Protein AF-A0A937NIY7-F1 (afdb_monomer_lite)

Sequence (208 aa):
MAASSAFPPFLSPVTIECNPDDWERTKGAFLYDYEEFRRKVVLTDGGVYDNMGLEAVWNDGFKNVFVCNAGAPFGVRDNPRGNWLKQSVRVTSIITEQTRALRKRTLIDNYKKIDKDGNHLEYGGAYWGIRCEIDSYGLEDSMVQDNKTTMSLKNIRTRLNAFSNEEQGHLINWGYALADTALRRWYYLSKQEVWDWPIPEYALNKNR

Foldseek 3Di:
DLLQQQAPDPSFFDKDAADLVVDDDDPPPPVNVVSVCRGMDTGHHPLLPPVFCVVVVQVPQDQEDETEAADAQDDDDPDDDPDPRSVVVNVSSVVSVVVVVVSVVVVVVQLPCADPVGGRPRHFYFYFYLQDQLCVLVDPPQQAHDDPLSNVSSVDDPDPDDDDPLNVLSNQQSSVSRRVSRCVSTPDPDDDDDDDRPRNVNRPRDDD

Secondary structure (DSSP, 8-state):
-GGGG--TTTS--EEEE--GGG----TT-TT-S-HHHHHEEEE--HHHHHTT-HHHHHHTT-SEEEEEE---PPPPPSS----HHHHHHHHHHHHHHHHHHHHHHHHHHHHH-B-TTS-BSS-EEEEEETT--SGGG--TT-S----HHHHHHTT----SSPPPHHHHHHHHHHHHHHHHHHHHHHT--SPPPPPPPSSGGG-TT---

pLDDT: mean 76.38, std 14.63, range [38.66, 94.0]

Radius of gyration: 21.05 Å; chains: 1; bounding box: 54×44×58 Å

Structure (mmCIF, N/CA/C/O backbone):
data_AF-A0A937NIY7-F1
#
_entry.id   AF-A0A937NIY7-F1
#
loop_
_atom_site.group_PDB
_atom_site.id
_atom_site.type_symbol
_atom_site.label_atom_id
_atom_site.label_alt_id
_atom_site.label_comp_id
_atom_site.label_asym_id
_atom_site.label_entity_id
_atom_site.l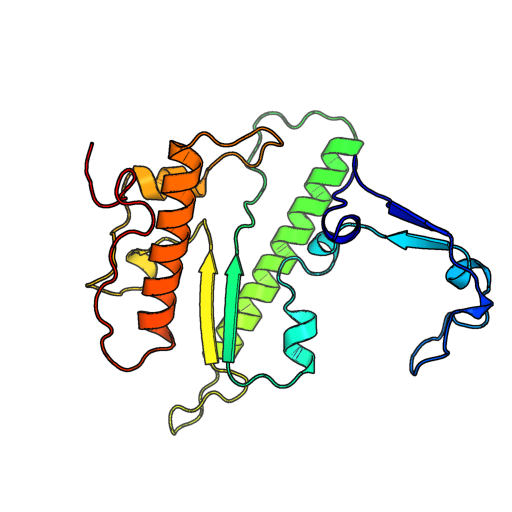abel_seq_id
_atom_site.pdbx_PDB_ins_code
_atom_site.Cartn_x
_atom_site.Cartn_y
_atom_site.Cartn_z
_atom_site.occupancy
_atom_site.B_iso_or_equiv
_atom_site.auth_seq_id
_atom_site.auth_comp_id
_atom_site.auth_asym_id
_atom_site.auth_atom_id
_atom_site.pdbx_PDB_model_num
ATOM 1 N N . MET A 1 1 ? 17.885 -6.478 -5.042 1.00 44.12 1 MET A N 1
ATOM 2 C CA . MET A 1 1 ? 17.360 -5.500 -4.059 1.00 44.12 1 MET A CA 1
ATOM 3 C C . MET A 1 1 ? 17.997 -4.115 -4.190 1.00 44.12 1 MET A C 1
ATOM 5 O O . MET A 1 1 ? 17.238 -3.169 -4.300 1.00 44.12 1 MET A O 1
ATOM 9 N N . ALA A 1 2 ? 19.328 -3.963 -4.280 1.00 50.09 2 ALA A N 1
ATOM 10 C CA . ALA A 1 2 ? 19.973 -2.637 -4.368 1.00 50.09 2 ALA A CA 1
ATOM 11 C C . ALA A 1 2 ? 19.497 -1.746 -5.543 1.00 50.09 2 ALA A C 1
ATOM 13 O O . ALA A 1 2 ? 19.234 -0.567 -5.341 1.00 50.09 2 ALA A O 1
ATOM 14 N N . ALA A 1 3 ? 19.304 -2.308 -6.744 1.00 55.94 3 ALA A N 1
ATOM 15 C CA . ALA A 1 3 ? 18.791 -1.552 -7.895 1.00 55.94 3 ALA A CA 1
ATOM 16 C C . ALA A 1 3 ? 17.316 -1.122 -7.744 1.00 55.94 3 ALA A C 1
ATOM 18 O O . ALA A 1 3 ? 16.922 -0.083 -8.258 1.00 55.94 3 ALA A O 1
ATOM 19 N N . SER A 1 4 ? 16.508 -1.879 -6.990 1.00 49.22 4 SER A N 1
ATOM 20 C CA . SER A 1 4 ? 15.079 -1.589 -6.794 1.00 49.22 4 SER A CA 1
ATOM 21 C C . SER A 1 4 ? 14.825 -0.366 -5.911 1.00 49.22 4 SER A C 1
ATOM 23 O O . SER A 1 4 ? 13.699 0.115 -5.911 1.00 49.22 4 SER A O 1
ATOM 25 N N . SER A 1 5 ? 15.841 0.091 -5.168 1.00 55.31 5 SER A N 1
ATOM 26 C CA . SER A 1 5 ? 15.794 1.229 -4.235 1.00 55.31 5 SER A CA 1
ATOM 27 C C . SER A 1 5 ? 16.689 2.400 -4.680 1.00 55.31 5 SER A C 1
ATOM 29 O O . SER A 1 5 ? 17.023 3.286 -3.888 1.00 55.31 5 SER A O 1
ATOM 31 N N . ALA A 1 6 ? 17.160 2.374 -5.931 1.00 59.06 6 ALA A N 1
ATOM 32 C CA . ALA A 1 6 ? 18.126 3.310 -6.495 1.00 59.06 6 ALA A CA 1
ATOM 33 C C . ALA A 1 6 ? 17.488 4.667 -6.853 1.00 59.06 6 ALA A C 1
ATOM 35 O O . ALA A 1 6 ? 17.476 5.071 -8.013 1.00 59.06 6 ALA A O 1
ATOM 36 N N . PHE A 1 7 ? 16.880 5.368 -5.890 1.00 55.88 7 PHE A N 1
ATOM 37 C CA . PHE A 1 7 ? 16.087 6.562 -6.199 1.00 55.88 7 PHE A CA 1
ATOM 38 C C . PHE A 1 7 ? 16.971 7.738 -6.687 1.00 55.88 7 PHE A C 1
ATOM 40 O O . PHE A 1 7 ? 17.976 8.080 -6.042 1.00 55.88 7 PHE A O 1
ATOM 47 N N . PRO A 1 8 ? 16.631 8.401 -7.812 1.00 56.56 8 PRO A N 1
ATOM 48 C CA . PRO A 1 8 ? 17.350 9.585 -8.286 1.00 56.56 8 PRO A CA 1
ATOM 49 C C . PRO A 1 8 ? 17.317 10.758 -7.282 1.00 56.56 8 PRO A C 1
ATOM 51 O O . PRO A 1 8 ? 16.347 10.919 -6.544 1.00 56.56 8 PRO A O 1
ATOM 54 N N . PRO A 1 9 ? 18.322 11.656 -7.259 1.00 55.69 9 PRO A N 1
ATOM 55 C CA . PRO A 1 9 ? 19.497 11.718 -8.133 1.00 55.69 9 PRO A CA 1
ATOM 56 C C . PRO A 1 9 ? 20.751 11.055 -7.540 1.00 55.69 9 PRO A C 1
ATOM 58 O O . PRO A 1 9 ? 21.795 11.076 -8.176 1.00 55.69 9 PRO A O 1
ATOM 61 N N . PHE A 1 10 ? 20.687 10.550 -6.305 1.00 58.44 10 PHE A N 1
ATOM 62 C CA . PHE A 1 10 ? 21.892 10.159 -5.562 1.00 58.44 10 PHE A CA 1
ATOM 63 C C . PHE A 1 10 ? 22.230 8.675 -5.685 1.00 58.44 10 PHE A C 1
ATOM 65 O O . PHE A 1 10 ? 23.399 8.322 -5.586 1.00 58.44 10 PHE A O 1
ATOM 72 N N . LEU A 1 11 ? 21.224 7.818 -5.883 1.00 57.62 11 LEU A N 1
ATOM 73 C CA . LEU A 1 11 ? 21.409 6.365 -5.944 1.00 57.62 11 LEU A CA 1
ATOM 74 C C . LEU A 1 11 ? 21.216 5.797 -7.359 1.00 57.62 11 LEU A C 1
ATOM 76 O O . LEU A 1 11 ? 21.468 4.617 -7.570 1.00 57.62 11 LEU A O 1
ATOM 80 N N . SER A 1 12 ? 20.803 6.631 -8.322 1.00 58.72 12 SER A N 1
ATOM 81 C CA . SER A 1 12 ? 20.629 6.277 -9.736 1.00 58.72 12 SER A CA 1
ATOM 82 C C . SER A 1 12 ? 21.529 7.133 -10.632 1.00 58.72 12 SER A C 1
ATOM 84 O O . SER A 1 12 ? 21.661 8.332 -10.375 1.00 58.72 12 SER A O 1
ATOM 86 N N . PRO A 1 13 ? 22.062 6.568 -11.729 1.00 63.50 13 PRO A N 1
ATOM 87 C CA . PRO A 1 13 ? 21.809 5.202 -12.193 1.00 63.50 13 PRO A CA 1
ATOM 88 C C . PRO A 1 13 ? 22.669 4.148 -11.484 1.00 63.50 13 PRO A C 1
ATOM 90 O O . PRO A 1 13 ? 23.842 4.382 -11.200 1.00 63.50 13 PRO A O 1
ATOM 93 N N . VAL A 1 14 ? 22.106 2.953 -11.282 1.00 72.06 14 VAL A N 1
ATOM 94 C CA . VAL A 1 14 ? 22.899 1.749 -11.002 1.00 72.06 14 VAL A CA 1
ATOM 95 C C . VAL A 1 14 ? 23.292 1.145 -12.339 1.00 72.06 14 VAL A C 1
ATOM 97 O O . VAL A 1 14 ? 22.442 0.848 -13.173 1.00 72.06 14 VAL A O 1
ATOM 100 N N . THR A 1 15 ? 24.591 0.983 -12.549 1.00 78.00 15 THR A N 1
ATOM 101 C CA . THR A 1 15 ? 25.133 0.363 -13.756 1.00 78.00 15 THR A CA 1
ATOM 102 C C . THR A 1 15 ? 25.593 -1.047 -13.431 1.00 78.00 15 THR A C 1
ATOM 104 O O . THR A 1 15 ? 26.360 -1.234 -12.488 1.00 78.00 15 THR A O 1
ATOM 107 N N . ILE A 1 16 ? 25.142 -2.017 -14.221 1.00 77.94 16 ILE A N 1
ATOM 108 C CA . ILE A 1 16 ? 25.610 -3.401 -14.167 1.00 77.94 16 ILE A CA 1
ATOM 109 C C . ILE A 1 16 ? 26.287 -3.703 -15.502 1.00 77.94 16 ILE A C 1
ATOM 111 O O . ILE A 1 16 ? 25.667 -3.568 -16.557 1.00 77.94 16 ILE A O 1
ATOM 115 N N . GLU A 1 17 ? 27.562 -4.076 -15.445 1.00 86.31 17 GLU A N 1
ATOM 116 C CA . GLU A 1 17 ? 28.282 -4.623 -16.596 1.00 86.31 17 GLU A CA 1
ATOM 117 C C . GLU A 1 17 ? 27.918 -6.108 -16.718 1.00 86.31 17 GLU A C 1
ATOM 119 O O . GLU A 1 17 ? 27.965 -6.854 -15.737 1.00 86.31 17 GLU A O 1
ATOM 124 N N . CYS A 1 18 ? 27.518 -6.521 -17.912 1.00 84.19 18 CYS A N 1
ATOM 125 C CA . CYS A 1 18 ? 27.035 -7.858 -18.221 1.00 84.19 18 CYS A CA 1
ATOM 126 C C . CYS A 1 18 ? 27.846 -8.441 -19.380 1.00 84.19 18 CYS A C 1
ATOM 128 O O . CYS A 1 18 ? 28.327 -7.715 -20.253 1.00 84.19 18 CYS A O 1
ATOM 130 N N . ASN A 1 19 ? 27.976 -9.764 -19.412 1.00 86.38 19 ASN A N 1
ATOM 131 C CA . ASN A 1 19 ? 28.511 -10.447 -20.578 1.00 86.38 19 ASN A CA 1
ATOM 132 C C . ASN A 1 19 ? 27.399 -10.576 -21.638 1.00 86.38 19 ASN A C 1
ATOM 134 O O . ASN A 1 19 ? 26.350 -11.143 -21.325 1.00 86.38 19 ASN A O 1
ATOM 138 N N . PRO A 1 20 ? 27.577 -10.072 -22.875 1.00 86.44 20 PRO A N 1
ATOM 139 C CA . PRO A 1 20 ? 26.548 -10.154 -23.908 1.00 86.44 20 PRO A CA 1
ATOM 140 C C . PRO A 1 20 ? 26.111 -11.575 -24.273 1.00 86.44 20 PRO A C 1
ATOM 142 O O . PRO A 1 20 ? 24.980 -11.745 -24.732 1.00 86.44 20 PRO A O 1
ATOM 145 N N . ASP A 1 21 ? 26.982 -12.560 -24.052 1.00 89.19 21 ASP A N 1
ATOM 146 C CA . ASP A 1 21 ? 26.731 -13.968 -24.373 1.00 89.19 21 ASP A CA 1
ATOM 147 C C . ASP A 1 21 ? 25.810 -14.664 -23.357 1.00 89.19 21 ASP A C 1
ATOM 149 O O . ASP A 1 21 ? 25.226 -15.699 -23.669 1.00 89.19 21 ASP A O 1
ATOM 153 N N . ASP A 1 22 ? 25.616 -14.079 -22.170 1.00 87.38 22 ASP A N 1
ATOM 154 C CA . ASP A 1 22 ? 24.770 -14.653 -21.113 1.00 87.38 22 ASP A CA 1
ATOM 155 C C . ASP A 1 22 ? 23.264 -14.402 -21.357 1.00 87.38 22 ASP A C 1
ATOM 157 O O . ASP A 1 22 ? 22.415 -14.839 -20.579 1.00 87.38 22 ASP A O 1
ATOM 161 N N . TRP A 1 23 ? 22.902 -13.664 -22.413 1.00 81.38 23 TRP A N 1
ATOM 162 C CA . TRP A 1 23 ? 21.525 -13.243 -22.673 1.00 81.38 23 TRP A CA 1
ATOM 163 C C . TRP A 1 23 ? 20.795 -14.172 -23.637 1.00 81.38 23 TRP A C 1
ATOM 165 O O . TRP A 1 23 ? 21.193 -14.354 -24.790 1.00 81.38 23 TRP A O 1
ATOM 175 N N . GLU A 1 24 ? 19.616 -14.624 -23.229 1.00 88.94 24 GLU A N 1
ATOM 176 C CA . GLU A 1 24 ? 18.713 -15.391 -24.082 1.00 88.94 24 GLU A CA 1
ATOM 177 C C . GLU A 1 24 ? 17.720 -14.482 -24.819 1.00 88.94 24 GLU A C 1
ATOM 179 O O . GLU A 1 24 ? 17.149 -13.542 -24.256 1.00 88.94 24 GLU A O 1
ATOM 184 N N . ARG A 1 25 ? 17.481 -14.764 -26.105 1.00 88.44 25 ARG A N 1
ATOM 185 C CA . ARG A 1 25 ? 16.502 -14.018 -26.904 1.00 88.44 25 ARG A CA 1
ATOM 186 C C . ARG A 1 25 ? 15.089 -14.464 -26.543 1.00 88.44 25 ARG A C 1
ATOM 188 O O . ARG A 1 25 ? 14.672 -15.569 -26.878 1.00 88.44 25 ARG A O 1
ATOM 195 N N . THR A 1 26 ? 14.324 -13.573 -25.925 1.00 85.19 26 THR A N 1
ATOM 196 C CA . THR A 1 26 ? 12.920 -13.813 -25.573 1.00 85.19 26 THR A CA 1
ATOM 197 C C . THR A 1 26 ? 11.961 -13.112 -26.539 1.00 85.19 26 THR A C 1
ATOM 199 O O . THR A 1 26 ? 12.331 -12.230 -27.323 1.00 85.19 26 THR A O 1
ATOM 202 N N . LYS A 1 27 ? 10.689 -13.522 -26.524 1.00 77.44 27 LYS A N 1
ATOM 203 C CA . LYS A 1 27 ? 9.637 -12.886 -27.327 1.00 77.44 27 LYS A CA 1
ATOM 204 C C . LYS A 1 27 ? 9.501 -11.413 -26.918 1.00 77.44 27 LYS A C 1
ATOM 206 O O . LYS A 1 27 ? 9.259 -11.123 -25.755 1.00 77.44 27 LYS A O 1
ATOM 211 N N . GLY A 1 28 ? 9.627 -10.497 -27.880 1.00 75.38 28 GLY A N 1
ATOM 212 C CA . GLY A 1 28 ? 9.592 -9.049 -27.628 1.00 75.38 28 GLY A CA 1
ATOM 213 C C . GLY A 1 28 ? 10.959 -8.408 -27.359 1.00 75.38 28 GLY A C 1
ATOM 214 O O . GLY A 1 28 ? 11.027 -7.201 -27.149 1.00 75.38 28 GLY A O 1
ATOM 215 N N . ALA A 1 29 ? 12.059 -9.167 -27.422 1.00 78.75 29 ALA A N 1
ATOM 216 C CA . ALA A 1 29 ? 13.418 -8.630 -27.337 1.00 78.75 29 ALA A CA 1
ATOM 217 C C . ALA A 1 29 ? 13.848 -7.946 -28.654 1.00 78.75 29 ALA A C 1
ATOM 219 O O . ALA A 1 29 ? 14.776 -8.386 -29.329 1.00 78.75 29 ALA A O 1
ATOM 220 N N . PHE A 1 30 ? 13.164 -6.862 -29.037 1.00 82.50 30 PHE A N 1
ATOM 221 C CA . PHE A 1 30 ? 13.447 -6.096 -30.265 1.00 82.50 30 PHE A CA 1
ATOM 222 C C . PHE A 1 30 ? 14.834 -5.437 -30.260 1.00 82.50 30 PHE A C 1
ATOM 224 O O . PHE A 1 30 ? 15.340 -5.073 -31.315 1.00 82.50 30 PHE A O 1
ATOM 231 N N . LEU A 1 31 ? 15.420 -5.290 -29.067 1.00 81.62 31 LEU A N 1
ATOM 232 C CA . LEU A 1 31 ? 16.757 -4.752 -28.828 1.00 81.62 31 LEU A CA 1
ATOM 233 C C . LEU A 1 31 ? 17.782 -5.828 -28.429 1.00 81.62 31 LEU A C 1
ATOM 235 O O . LEU A 1 31 ? 18.875 -5.495 -27.974 1.00 81.62 31 LEU A O 1
ATOM 239 N N . TYR A 1 32 ? 17.476 -7.119 -28.652 1.00 83.94 32 TYR A N 1
ATOM 240 C CA . TYR A 1 32 ? 18.537 -8.116 -28.875 1.00 83.94 32 TYR A CA 1
ATOM 241 C C . TYR A 1 32 ? 19.358 -7.656 -30.101 1.00 83.94 32 TYR A C 1
ATOM 243 O O . TYR A 1 32 ? 19.158 -6.562 -30.567 1.00 83.94 32 TYR A O 1
ATOM 251 N N . ASP A 1 33 ? 20.284 -8.378 -30.702 1.00 86.12 33 ASP A N 1
ATOM 252 C CA . ASP A 1 33 ? 21.097 -7.885 -31.843 1.00 86.12 33 ASP A CA 1
ATOM 253 C C . ASP A 1 33 ? 22.040 -6.683 -31.511 1.00 86.12 33 ASP A C 1
ATOM 255 O O . ASP A 1 33 ? 23.233 -6.803 -31.762 1.00 86.12 33 ASP A O 1
ATOM 259 N N . TYR A 1 34 ? 21.605 -5.621 -30.821 1.00 81.88 34 TYR A N 1
ATOM 260 C CA . TYR A 1 34 ? 22.419 -4.535 -30.256 1.00 81.88 34 TYR A CA 1
ATOM 261 C C . TYR A 1 34 ? 23.213 -5.016 -29.032 1.00 81.88 34 TYR A C 1
ATOM 263 O O . TYR A 1 34 ? 22.689 -5.163 -27.923 1.00 81.88 34 TYR A O 1
ATOM 271 N N . GLU A 1 35 ? 24.497 -5.299 -29.232 1.00 82.81 35 GLU A N 1
ATOM 272 C CA . GLU A 1 35 ? 25.384 -5.808 -28.184 1.00 82.81 35 GLU A CA 1
ATOM 273 C C . GLU A 1 35 ? 25.574 -4.796 -27.045 1.00 82.81 35 GLU A C 1
ATOM 275 O O . GLU A 1 35 ? 25.703 -5.187 -25.886 1.00 82.81 35 GLU A O 1
ATOM 280 N N . GLU A 1 36 ? 25.529 -3.494 -27.336 1.00 80.06 36 GLU A N 1
ATOM 281 C CA . GLU A 1 36 ? 25.669 -2.429 -26.342 1.00 80.06 36 GLU A CA 1
ATOM 282 C C . GLU A 1 36 ? 24.622 -2.505 -25.221 1.00 80.06 36 GLU A C 1
ATOM 284 O O . GLU A 1 36 ? 24.960 -2.260 -24.062 1.00 80.06 36 GLU A O 1
ATOM 289 N N . PHE A 1 37 ? 23.387 -2.918 -25.531 1.00 74.75 37 PHE A N 1
ATOM 290 C CA . PHE A 1 37 ? 22.315 -3.066 -24.541 1.00 74.75 37 PHE A CA 1
ATOM 291 C C . PHE A 1 37 ? 22.420 -4.363 -23.734 1.00 74.75 37 PHE A C 1
ATOM 293 O O . PHE A 1 37 ? 21.850 -4.454 -22.649 1.00 74.75 37 PHE A O 1
ATOM 300 N N . ARG A 1 38 ? 23.177 -5.348 -24.231 1.00 83.69 38 ARG A N 1
ATOM 301 C CA . ARG A 1 38 ? 23.501 -6.583 -23.504 1.00 83.69 38 ARG A CA 1
ATOM 302 C C . ARG A 1 38 ? 24.789 -6.474 -22.689 1.00 83.69 38 ARG A C 1
ATOM 304 O O . ARG A 1 38 ? 24.960 -7.196 -21.713 1.00 83.69 38 ARG A O 1
ATOM 311 N N . ARG A 1 39 ? 25.695 -5.567 -23.060 1.00 81.56 39 ARG A N 1
ATOM 312 C CA . ARG A 1 39 ? 26.954 -5.335 -22.341 1.00 81.56 39 ARG A CA 1
ATOM 313 C C . ARG A 1 39 ? 26.748 -4.540 -21.058 1.00 81.56 39 ARG A C 1
ATOM 315 O O . ARG A 1 39 ? 27.468 -4.737 -20.087 1.00 81.56 39 ARG A O 1
ATOM 322 N N . LYS A 1 40 ? 25.780 -3.624 -21.054 1.00 77.44 40 LYS A N 1
ATOM 323 C CA . LYS A 1 40 ? 25.599 -2.678 -19.957 1.00 77.44 40 LYS A CA 1
ATOM 324 C C . LYS A 1 40 ? 24.130 -2.402 -19.692 1.00 77.44 40 LYS A C 1
ATOM 326 O O . LYS A 1 40 ? 23.440 -1.815 -20.522 1.00 77.44 40 LYS A O 1
ATOM 331 N N . VAL A 1 41 ? 23.679 -2.742 -18.489 1.00 76.19 41 VAL A N 1
ATOM 332 C CA . VAL A 1 41 ? 22.318 -2.460 -18.030 1.00 76.19 41 VAL A CA 1
ATOM 333 C C . VAL A 1 41 ? 22.343 -1.249 -17.108 1.00 76.19 41 VAL A C 1
ATOM 335 O O . VAL A 1 41 ? 23.036 -1.230 -16.089 1.00 76.19 41 VAL A O 1
ATOM 338 N N . VAL A 1 42 ? 21.572 -0.225 -17.469 1.00 75.38 42 VAL A N 1
ATOM 339 C CA . VAL A 1 42 ? 21.407 0.996 -16.675 1.00 75.38 42 VAL A CA 1
ATOM 340 C C . VAL A 1 42 ? 20.048 0.930 -15.986 1.00 75.38 42 VAL A C 1
ATOM 342 O O . VAL A 1 42 ? 19.011 1.036 -16.635 1.00 75.38 42 VAL A O 1
ATOM 345 N N . LEU A 1 43 ? 20.058 0.730 -14.671 1.00 65.62 43 LEU A N 1
ATOM 346 C CA . LEU A 1 43 ? 18.863 0.567 -13.849 1.00 65.62 43 LEU A CA 1
ATOM 347 C C . LEU A 1 43 ? 18.603 1.809 -12.995 1.00 65.62 43 LEU A C 1
ATOM 349 O O . LEU A 1 43 ? 19.520 2.503 -12.546 1.00 65.62 43 LEU A O 1
ATOM 353 N N . THR A 1 44 ? 17.326 2.050 -12.730 1.00 58.75 44 THR A N 1
ATOM 354 C CA . THR A 1 44 ? 16.853 3.029 -11.751 1.00 58.75 44 THR A CA 1
ATOM 355 C C . THR A 1 44 ? 15.838 2.361 -10.829 1.00 58.75 44 THR A C 1
ATOM 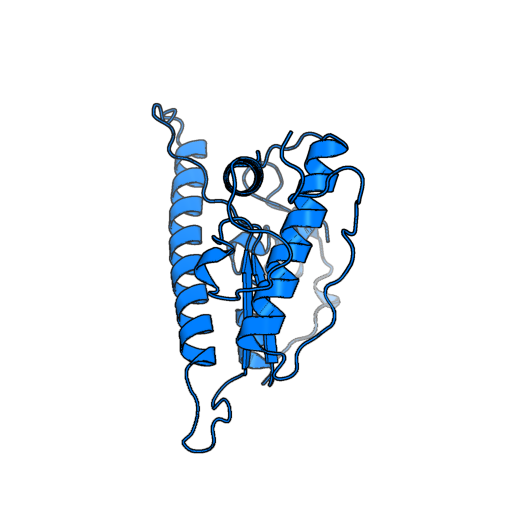357 O O . THR A 1 44 ? 15.431 1.223 -11.065 1.00 58.75 44 THR A O 1
ATOM 360 N N . ASP A 1 45 ? 15.463 3.061 -9.765 1.00 63.47 45 ASP A N 1
ATOM 361 C CA . ASP A 1 45 ? 14.468 2.608 -8.798 1.00 63.47 45 ASP A CA 1
ATOM 362 C C . ASP A 1 45 ? 13.165 2.166 -9.477 1.00 63.47 45 ASP A C 1
ATOM 364 O O . ASP A 1 45 ? 12.595 2.894 -10.293 1.00 63.47 45 ASP A O 1
ATOM 368 N N . GLY A 1 46 ? 12.679 0.976 -9.115 1.00 54.34 46 GLY A N 1
ATOM 369 C CA . GLY A 1 46 ? 11.465 0.403 -9.700 1.00 54.34 46 GLY A CA 1
ATOM 370 C C . GLY A 1 46 ? 10.219 1.249 -9.433 1.00 54.34 46 GLY A C 1
ATOM 371 O O . GLY A 1 46 ? 9.297 1.257 -10.246 1.00 54.34 46 GLY A O 1
ATOM 372 N N . GLY A 1 47 ? 10.217 2.042 -8.358 1.00 56.78 47 GLY A N 1
ATOM 373 C CA . GLY A 1 47 ? 9.160 2.992 -8.041 1.00 56.78 47 GLY A CA 1
ATOM 374 C C . GLY A 1 47 ? 9.082 4.195 -8.983 1.00 56.78 47 GLY A C 1
ATOM 375 O O . GLY A 1 47 ? 8.055 4.875 -9.003 1.00 56.78 47 GLY A O 1
ATOM 376 N N . VAL A 1 48 ? 10.102 4.436 -9.817 1.00 57.34 48 VAL A N 1
ATOM 377 C CA . VAL A 1 48 ? 10.020 5.404 -10.927 1.00 57.34 48 VAL A CA 1
ATOM 378 C C . VAL A 1 48 ? 9.050 4.914 -12.005 1.00 57.34 48 VAL A C 1
ATOM 380 O O . VAL A 1 48 ? 8.329 5.728 -12.581 1.00 57.34 48 VAL A O 1
ATOM 383 N N . TYR A 1 49 ? 9.010 3.602 -12.261 1.00 54.75 49 TYR A N 1
ATOM 384 C CA . TYR A 1 49 ? 8.173 2.995 -13.299 1.00 54.75 49 TYR A CA 1
ATOM 385 C C . TYR A 1 49 ? 6.836 2.480 -12.742 1.00 54.75 49 TYR A C 1
ATOM 387 O O . TYR A 1 49 ? 5.770 2.842 -13.240 1.00 54.75 49 TYR A O 1
ATOM 395 N N . ASP A 1 50 ? 6.878 1.699 -11.660 1.00 60.75 50 ASP A N 1
ATOM 396 C CA . ASP A 1 50 ? 5.699 1.121 -11.016 1.00 60.75 50 ASP A CA 1
ATOM 397 C C . ASP A 1 50 ? 5.842 1.056 -9.487 1.00 60.75 50 ASP A C 1
ATOM 399 O O . ASP A 1 50 ? 6.098 0.010 -8.894 1.00 60.75 50 ASP A O 1
ATOM 403 N N . ASN A 1 51 ? 5.603 2.189 -8.822 1.00 61.03 51 ASN A N 1
ATOM 404 C CA . ASN A 1 51 ? 5.647 2.309 -7.357 1.00 61.03 51 ASN A CA 1
ATOM 405 C C . ASN A 1 51 ? 4.657 1.404 -6.598 1.00 61.03 51 ASN A C 1
ATOM 407 O O . ASN A 1 51 ? 4.738 1.303 -5.378 1.00 61.03 51 ASN A O 1
ATOM 411 N N . MET A 1 52 ? 3.685 0.793 -7.279 1.00 63.38 52 MET A N 1
ATOM 412 C CA . MET A 1 52 ? 2.693 -0.082 -6.643 1.00 63.38 52 MET A CA 1
ATOM 413 C C . MET A 1 52 ? 2.776 -1.533 -7.133 1.00 63.38 52 MET A C 1
ATOM 415 O O . MET A 1 52 ? 1.999 -2.355 -6.657 1.00 63.38 52 MET A O 1
ATOM 419 N N . GLY A 1 53 ? 3.685 -1.850 -8.064 1.00 65.00 53 GLY A N 1
ATOM 420 C CA . GLY A 1 53 ? 3.819 -3.181 -8.669 1.00 65.00 53 GLY A CA 1
ATOM 421 C C . GLY A 1 53 ? 2.559 -3.685 -9.386 1.00 65.00 53 GLY A C 1
ATOM 422 O O . GLY A 1 53 ? 2.428 -4.884 -9.622 1.00 65.00 53 GLY A O 1
ATOM 423 N N . LEU A 1 54 ? 1.603 -2.800 -9.691 1.00 65.81 54 LEU A N 1
ATOM 424 C CA . LEU A 1 54 ? 0.279 -3.175 -10.192 1.00 65.81 54 LEU A CA 1
ATOM 425 C C . LEU A 1 54 ? 0.303 -3.712 -11.622 1.00 65.81 54 LEU A C 1
ATOM 427 O O . LEU A 1 54 ? -0.594 -4.458 -12.001 1.00 65.81 54 LEU A O 1
ATOM 431 N N . GLU A 1 55 ? 1.320 -3.369 -12.404 1.00 67.56 55 GLU A N 1
ATOM 432 C CA . GLU A 1 55 ? 1.425 -3.802 -13.795 1.00 67.56 55 GLU A CA 1
ATOM 433 C C . GLU A 1 55 ? 1.743 -5.293 -13.912 1.00 67.56 55 GLU A C 1
ATOM 435 O O . GLU A 1 55 ? 1.164 -5.980 -14.750 1.00 67.56 55 GLU A O 1
ATOM 440 N N . ALA A 1 56 ? 2.586 -5.818 -13.019 1.00 61.03 56 ALA A N 1
ATOM 441 C CA . ALA A 1 56 ? 2.831 -7.255 -12.926 1.00 61.03 56 ALA A CA 1
ATOM 442 C C . ALA A 1 56 ? 1.556 -8.009 -12.510 1.00 61.03 56 ALA A C 1
ATOM 444 O O . ALA A 1 56 ? 1.233 -9.054 -13.062 1.00 61.03 56 ALA A O 1
ATOM 445 N N . VAL A 1 57 ? 0.775 -7.429 -11.593 1.00 67.38 57 VAL A N 1
ATOM 446 C CA . VAL A 1 57 ? -0.467 -8.036 -11.095 1.00 67.38 57 VAL A CA 1
ATOM 447 C C . VAL A 1 57 ? -1.545 -8.127 -12.180 1.00 67.38 57 VAL A C 1
ATOM 449 O O . VAL A 1 57 ? -2.300 -9.097 -12.211 1.00 67.38 57 VAL A O 1
ATOM 452 N N . TRP A 1 58 ? -1.635 -7.147 -13.082 1.00 69.12 58 TRP A N 1
ATOM 453 C CA . TRP A 1 58 ? -2.664 -7.135 -14.128 1.00 69.12 58 TRP A CA 1
ATOM 454 C C . TRP A 1 58 ? -2.489 -8.227 -15.188 1.00 69.12 58 TRP A C 1
ATOM 456 O O . TRP A 1 58 ? -3.476 -8.623 -15.803 1.00 69.12 58 TRP A O 1
ATOM 466 N N . ASN A 1 59 ? -1.270 -8.729 -15.390 1.00 64.56 59 ASN A N 1
ATOM 467 C CA . ASN A 1 59 ? -0.979 -9.698 -16.448 1.00 64.56 59 ASN A CA 1
ATOM 468 C C . ASN A 1 59 ? -1.162 -11.163 -16.015 1.00 64.56 59 ASN A C 1
ATOM 470 O O . ASN A 1 59 ? -1.336 -12.029 -16.870 1.00 64.56 59 ASN A O 1
ATOM 474 N N . ASP A 1 60 ? -1.183 -11.432 -14.709 1.00 67.81 60 ASP A N 1
ATOM 475 C CA . ASP A 1 60 ? -1.073 -12.791 -14.161 1.00 67.81 60 ASP A CA 1
ATOM 476 C C . ASP A 1 60 ? -2.414 -13.385 -13.673 1.00 67.81 60 ASP A C 1
ATOM 478 O O . ASP A 1 60 ? -2.453 -14.488 -13.129 1.00 67.81 60 ASP A O 1
ATOM 482 N N . GLY A 1 61 ? -3.540 -12.689 -13.884 1.00 72.50 61 GLY A N 1
ATOM 483 C CA . GLY A 1 61 ? -4.885 -13.248 -13.667 1.00 72.50 61 GLY A CA 1
ATOM 484 C C . GLY A 1 61 ? -5.215 -13.601 -12.209 1.00 72.50 61 GLY A C 1
ATOM 485 O O . GLY A 1 61 ? -5.908 -14.586 -11.941 1.00 72.50 61 GLY A O 1
ATOM 486 N N . PHE A 1 62 ? -4.710 -12.825 -11.247 1.00 82.56 62 PHE A N 1
ATOM 487 C CA . PHE A 1 62 ? -4.982 -13.045 -9.825 1.00 82.56 62 PHE A CA 1
ATOM 488 C C . PHE A 1 62 ? -6.455 -12.812 -9.474 1.00 82.56 62 PHE A C 1
ATOM 490 O O . PHE A 1 62 ? -7.039 -11.816 -9.877 1.00 82.56 62 PHE A O 1
ATOM 497 N N . LYS A 1 63 ? -7.034 -13.683 -8.637 1.00 84.31 63 LYS A N 1
ATOM 498 C CA . LYS A 1 63 ? -8.416 -13.524 -8.137 1.00 84.31 63 LYS A CA 1
ATOM 499 C C . LYS A 1 63 ? -8.557 -12.452 -7.057 1.00 84.31 63 LYS A C 1
ATOM 501 O O . LYS A 1 63 ? -9.611 -11.836 -6.943 1.00 84.31 63 LYS A O 1
ATOM 506 N N . ASN A 1 64 ? -7.518 -12.272 -6.243 1.00 86.56 64 ASN A N 1
ATOM 507 C CA . ASN A 1 64 ? -7.500 -11.339 -5.121 1.00 86.56 64 ASN A CA 1
ATOM 508 C C . ASN A 1 64 ? -6.198 -10.545 -5.142 1.00 86.56 64 ASN A C 1
ATOM 510 O O . ASN A 1 64 ? -5.121 -11.132 -5.246 1.00 86.56 64 ASN A O 1
ATOM 514 N N . VAL A 1 65 ? -6.303 -9.228 -5.006 1.00 88.25 65 VAL A N 1
ATOM 515 C CA . VAL A 1 65 ? -5.166 -8.307 -5.029 1.00 88.25 65 VAL A CA 1
ATOM 516 C C . VAL A 1 65 ? -5.181 -7.473 -3.750 1.00 88.25 65 VAL A C 1
ATOM 518 O O . VAL A 1 65 ? -6.159 -6.801 -3.445 1.00 88.25 65 VAL A O 1
ATOM 521 N N . PHE A 1 66 ? -4.097 -7.507 -2.976 1.00 88.62 66 PHE A N 1
ATOM 522 C CA . PHE A 1 66 ? -3.968 -6.733 -1.738 1.00 88.62 66 PHE A CA 1
ATOM 523 C C . PHE A 1 66 ? -2.850 -5.715 -1.878 1.00 88.62 66 PHE A C 1
ATOM 525 O O . PHE A 1 66 ? -1.728 -6.066 -2.237 1.00 88.62 66 PHE A O 1
ATOM 532 N N . VAL A 1 67 ? -3.155 -4.449 -1.599 1.00 87.25 67 VAL A N 1
ATOM 533 C CA . VAL A 1 67 ? -2.236 -3.349 -1.894 1.00 87.25 67 VAL A CA 1
ATOM 534 C C . VAL A 1 67 ? -2.034 -2.481 -0.663 1.00 87.25 67 VAL A C 1
ATOM 536 O O . VAL A 1 67 ? -2.939 -1.761 -0.241 1.00 87.25 67 VAL A O 1
ATOM 539 N N . CYS A 1 68 ? -0.809 -2.513 -0.138 1.00 85.62 68 CYS A N 1
ATOM 540 C CA . CYS A 1 68 ? -0.324 -1.598 0.889 1.00 85.62 68 CYS A CA 1
ATOM 541 C C . CYS A 1 68 ? 0.467 -0.463 0.236 1.00 85.62 68 CYS A C 1
ATOM 543 O O . CYS A 1 68 ? 1.343 -0.704 -0.593 1.00 85.62 68 CYS A O 1
ATOM 545 N N . ASN A 1 69 ? 0.188 0.780 0.622 1.00 82.81 69 ASN A N 1
ATOM 546 C CA . ASN A 1 69 ? 0.851 1.939 0.049 1.00 82.81 69 ASN A CA 1
ATOM 547 C C . ASN A 1 69 ? 1.451 2.874 1.106 1.00 82.81 69 ASN A C 1
ATOM 549 O O . ASN A 1 69 ? 0.747 3.660 1.744 1.00 82.81 69 ASN A O 1
ATOM 553 N N . ALA A 1 70 ? 2.777 2.846 1.224 1.00 74.56 70 ALA A N 1
ATOM 554 C CA . ALA A 1 70 ? 3.539 3.717 2.117 1.00 74.56 70 ALA A CA 1
ATOM 555 C C . ALA A 1 70 ? 4.001 5.034 1.458 1.00 74.56 70 ALA A C 1
ATOM 557 O O . ALA A 1 70 ? 4.650 5.851 2.108 1.00 74.56 70 ALA A O 1
ATOM 558 N N . GLY A 1 71 ? 3.681 5.273 0.180 1.00 65.62 71 GLY A N 1
ATOM 559 C CA . GLY A 1 71 ? 4.128 6.473 -0.526 1.00 65.62 71 GLY A CA 1
ATOM 560 C C . GLY A 1 71 ? 3.524 7.747 0.071 1.00 65.62 71 GLY A C 1
ATOM 561 O O . GLY A 1 71 ? 2.299 7.898 0.124 1.00 65.62 71 GLY A O 1
ATOM 562 N N . ALA A 1 72 ? 4.359 8.703 0.464 1.00 56.97 72 ALA A N 1
ATOM 563 C CA . ALA A 1 72 ? 3.921 10.038 0.857 1.00 56.97 72 ALA A CA 1
ATOM 564 C C . ALA A 1 72 ? 4.271 11.048 -0.254 1.00 56.97 72 ALA A C 1
ATOM 566 O O . ALA A 1 72 ? 5.445 11.145 -0.613 1.00 56.97 72 ALA A O 1
ATOM 567 N N . PRO A 1 73 ? 3.301 11.834 -0.763 1.00 52.12 73 PRO A N 1
ATOM 568 C CA . PRO A 1 73 ? 3.595 12.993 -1.594 1.00 52.12 73 PRO A CA 1
ATOM 569 C C . PRO A 1 73 ? 4.598 13.905 -0.889 1.00 52.12 73 PRO A C 1
ATOM 571 O O . PRO A 1 73 ? 4.428 14.220 0.294 1.00 52.12 73 PRO A O 1
ATOM 574 N N . PHE A 1 74 ? 5.619 14.370 -1.609 1.00 51.06 74 PHE A N 1
ATOM 575 C CA . PHE A 1 74 ? 6.509 15.406 -1.093 1.00 51.06 74 PHE A CA 1
ATOM 576 C C . PHE A 1 74 ? 5.674 16.639 -0.721 1.00 51.06 74 PHE A C 1
ATOM 578 O O . PHE A 1 74 ? 4.992 17.212 -1.569 1.00 51.06 74 PHE A O 1
ATOM 585 N N . GLY A 1 75 ? 5.705 17.020 0.559 1.00 48.06 75 GLY A N 1
ATOM 586 C CA . GLY A 1 75 ? 4.905 18.126 1.085 1.00 48.06 75 GLY A CA 1
ATOM 587 C C . GLY A 1 75 ? 5.099 19.433 0.309 1.00 48.06 75 GLY A C 1
ATOM 588 O O . GLY A 1 75 ? 6.171 19.700 -0.246 1.00 48.06 75 GLY A O 1
ATOM 589 N N . VAL A 1 76 ? 4.050 20.259 0.293 1.00 40.84 76 VAL A N 1
ATOM 590 C CA . VAL A 1 76 ? 4.085 21.614 -0.267 1.00 40.84 76 VAL A CA 1
ATOM 591 C C . VAL A 1 76 ? 5.195 22.392 0.444 1.00 40.84 76 VAL A C 1
ATOM 593 O O . VAL A 1 76 ? 5.193 22.529 1.663 1.00 40.84 76 VAL A O 1
ATOM 596 N N . ARG A 1 77 ? 6.198 22.842 -0.315 1.00 45.25 77 ARG A N 1
ATOM 597 C CA . ARG A 1 77 ? 7.257 23.726 0.189 1.00 45.25 77 ARG A CA 1
ATOM 598 C C . ARG A 1 77 ? 6.940 25.157 -0.225 1.00 45.25 77 ARG A C 1
ATOM 600 O O . ARG A 1 77 ? 6.945 25.412 -1.429 1.00 45.25 77 ARG A O 1
ATOM 607 N N . ASP A 1 78 ? 6.783 26.049 0.754 1.00 40.97 78 ASP A N 1
ATOM 608 C CA . ASP A 1 78 ? 6.549 27.495 0.570 1.00 40.97 78 ASP A CA 1
ATOM 609 C C . ASP A 1 78 ? 7.714 28.235 -0.103 1.00 40.97 78 ASP A C 1
ATOM 611 O O . ASP A 1 78 ? 7.548 29.343 -0.599 1.00 40.97 78 ASP A O 1
ATOM 615 N N . ASN A 1 79 ? 8.898 27.617 -0.179 1.00 43.09 79 ASN A N 1
ATOM 616 C CA . ASN A 1 79 ? 10.039 28.179 -0.897 1.00 43.09 79 ASN A CA 1
ATOM 617 C C . ASN A 1 79 ? 10.767 27.104 -1.731 1.00 43.09 79 ASN A C 1
ATOM 619 O O . ASN A 1 79 ? 11.733 26.480 -1.261 1.00 43.09 79 ASN A O 1
ATOM 623 N N . PRO A 1 80 ? 10.286 26.795 -2.951 1.00 49.41 80 PRO A N 1
ATOM 624 C CA . PRO A 1 80 ? 10.992 25.898 -3.853 1.00 49.41 80 PRO A CA 1
ATOM 625 C C . PRO A 1 80 ? 12.318 26.534 -4.277 1.00 49.41 80 PRO A C 1
ATOM 627 O O . PRO A 1 80 ? 12.349 27.496 -5.035 1.00 49.41 80 PRO A O 1
ATOM 630 N N . ARG A 1 81 ? 13.438 25.975 -3.807 1.00 48.09 81 ARG A N 1
ATOM 631 C CA . ARG A 1 81 ? 14.773 26.408 -4.247 1.00 48.09 81 ARG A CA 1
ATOM 632 C C . ARG A 1 81 ? 14.874 26.278 -5.772 1.00 48.09 81 ARG A C 1
ATOM 634 O O . ARG A 1 81 ? 14.662 25.186 -6.291 1.00 48.09 81 ARG A O 1
ATOM 641 N N . GLY A 1 82 ? 15.245 27.356 -6.461 1.00 47.81 82 GLY A N 1
ATOM 642 C CA . GLY A 1 82 ? 15.296 27.450 -7.929 1.00 47.81 82 GLY A CA 1
ATOM 643 C C . GLY A 1 82 ? 16.424 26.672 -8.616 1.00 47.81 82 GLY A C 1
ATOM 644 O O . GLY A 1 82 ? 16.810 27.032 -9.721 1.00 47.81 82 GLY A O 1
ATOM 645 N N . ASN A 1 83 ? 16.992 25.638 -7.983 1.00 59.38 83 ASN A N 1
ATOM 646 C CA . ASN A 1 83 ? 17.977 24.808 -8.669 1.00 59.38 83 ASN A CA 1
ATOM 647 C C . ASN A 1 83 ? 17.260 23.784 -9.570 1.00 59.38 83 ASN A C 1
ATOM 649 O O . ASN A 1 83 ? 16.290 23.136 -9.173 1.00 59.38 83 ASN A O 1
ATOM 653 N N . TRP A 1 84 ? 17.744 23.654 -10.802 1.00 51.47 84 TRP A N 1
ATOM 654 C CA . TRP A 1 84 ? 17.121 22.822 -11.832 1.00 51.47 84 TRP A CA 1
ATOM 655 C C . TRP A 1 84 ? 16.972 21.355 -11.386 1.00 51.47 84 TRP A C 1
ATOM 657 O O . TRP A 1 84 ? 15.918 20.759 -11.566 1.00 51.47 84 TRP A O 1
ATOM 667 N N . LEU A 1 85 ? 17.970 20.801 -10.684 1.00 57.69 85 LEU A N 1
ATOM 668 C CA . LEU A 1 85 ? 17.964 19.407 -10.232 1.00 57.69 85 LEU A CA 1
ATOM 669 C C . LEU A 1 85 ? 16.834 19.100 -9.228 1.00 57.69 85 LEU A C 1
ATOM 671 O O . LEU A 1 85 ? 16.181 18.064 -9.334 1.00 57.69 85 LEU A O 1
ATOM 675 N N . LYS A 1 86 ? 16.558 19.987 -8.255 1.00 57.62 86 LYS A N 1
ATOM 676 C CA . LYS A 1 86 ? 15.443 19.773 -7.307 1.00 57.62 86 LYS A CA 1
ATOM 677 C C . LYS A 1 86 ? 14.094 20.080 -7.947 1.00 57.62 86 LYS A C 1
ATOM 679 O O . LYS A 1 86 ? 13.099 19.504 -7.511 1.00 57.62 86 LYS A O 1
ATOM 684 N N . GLN A 1 87 ? 14.048 20.952 -8.957 1.00 57.53 87 GLN A N 1
ATOM 685 C CA . GLN A 1 87 ? 12.846 21.131 -9.769 1.00 57.53 87 GLN A CA 1
ATOM 686 C C . GLN A 1 87 ? 12.527 19.871 -10.578 1.00 57.53 87 GLN A C 1
ATOM 688 O O . GLN A 1 87 ? 11.385 19.431 -10.524 1.00 57.53 87 GLN A O 1
ATOM 693 N N . SER A 1 88 ? 13.512 19.222 -11.205 1.00 57.97 88 SER A N 1
ATOM 694 C CA . SER A 1 88 ? 13.303 17.956 -11.919 1.00 57.97 88 SER A CA 1
ATOM 695 C C . SER A 1 88 ? 12.793 16.852 -10.992 1.00 57.97 88 SER A C 1
ATOM 697 O O . SER A 1 88 ? 11.775 16.242 -11.290 1.00 57.97 88 SER A O 1
ATOM 699 N N . VAL A 1 89 ? 13.404 16.668 -9.812 1.00 63.00 89 VAL A N 1
ATOM 700 C CA . VAL A 1 89 ? 12.908 15.710 -8.799 1.00 63.00 89 VAL A CA 1
ATOM 701 C C . VAL A 1 89 ? 11.461 16.015 -8.402 1.00 63.00 89 VAL A C 1
ATOM 703 O O . VAL A 1 89 ? 10.654 15.099 -8.252 1.00 63.00 89 VAL A O 1
ATOM 706 N N . ARG A 1 90 ? 11.104 17.297 -8.250 1.00 62.31 90 ARG A N 1
ATOM 707 C CA . ARG A 1 90 ? 9.735 17.713 -7.916 1.00 62.31 90 ARG A CA 1
ATOM 708 C C . ARG A 1 90 ? 8.750 17.450 -9.057 1.00 62.31 90 ARG A C 1
ATOM 710 O O . ARG A 1 90 ? 7.657 16.972 -8.781 1.00 62.31 90 ARG A O 1
ATOM 717 N N . VAL A 1 91 ? 9.118 17.739 -10.303 1.00 59.91 91 VAL A N 1
ATOM 718 C CA . VAL A 1 91 ? 8.288 17.456 -11.484 1.00 59.91 91 VAL A CA 1
ATOM 719 C C . VAL A 1 91 ? 8.070 15.952 -11.629 1.00 59.91 91 VAL A C 1
ATOM 721 O O . VAL A 1 91 ? 6.922 15.527 -11.714 1.00 59.91 91 VAL A O 1
ATOM 724 N N . THR A 1 92 ? 9.134 15.144 -11.549 1.00 59.16 92 THR A N 1
ATOM 725 C CA . THR A 1 92 ? 9.029 13.678 -11.539 1.00 59.16 92 THR A CA 1
ATOM 726 C C . THR A 1 92 ? 8.108 13.211 -10.418 1.00 59.16 92 THR A C 1
ATOM 728 O O . THR A 1 92 ? 7.201 12.435 -10.672 1.00 59.16 92 THR A O 1
ATOM 731 N N . SER A 1 93 ? 8.250 13.755 -9.206 1.00 60.12 93 SER A N 1
ATOM 732 C CA . SER A 1 93 ? 7.377 13.403 -8.078 1.00 60.12 93 SER A CA 1
ATOM 733 C C . SER A 1 93 ? 5.900 13.715 -8.345 1.00 60.12 93 SER A C 1
ATOM 735 O O . SER A 1 93 ? 5.038 12.913 -8.005 1.00 60.12 93 SER A O 1
ATOM 737 N N . ILE A 1 94 ? 5.591 14.863 -8.961 1.00 62.84 94 ILE A N 1
ATOM 738 C CA . ILE A 1 94 ? 4.212 15.239 -9.319 1.00 62.84 94 ILE A CA 1
ATOM 739 C C . ILE A 1 94 ? 3.646 14.282 -10.375 1.00 62.84 94 ILE A C 1
ATOM 741 O O . ILE A 1 94 ? 2.517 13.818 -10.228 1.00 62.84 94 ILE A O 1
ATOM 745 N N . ILE A 1 95 ? 4.427 13.959 -11.411 1.00 64.12 95 ILE A N 1
ATOM 746 C CA . ILE A 1 95 ? 4.030 13.006 -12.458 1.00 64.12 95 ILE A CA 1
ATOM 747 C C . ILE A 1 95 ? 3.790 11.617 -11.846 1.00 64.12 95 ILE A C 1
ATOM 749 O O . ILE A 1 95 ? 2.750 11.008 -12.093 1.00 64.12 95 ILE A O 1
ATOM 753 N N . THR A 1 96 ? 4.695 11.139 -10.987 1.00 64.19 96 THR A N 1
ATOM 754 C CA . THR A 1 96 ? 4.555 9.852 -10.291 1.00 64.19 96 THR A CA 1
ATOM 755 C C . THR A 1 96 ? 3.307 9.817 -9.404 1.00 64.19 96 THR A C 1
ATOM 757 O O . THR A 1 96 ? 2.606 8.806 -9.388 1.00 64.19 96 THR A O 1
ATOM 760 N N . GLU A 1 97 ? 2.963 10.910 -8.714 1.00 68.69 97 GLU A N 1
ATOM 761 C CA . GLU A 1 97 ? 1.725 10.997 -7.924 1.00 68.69 97 GLU A CA 1
ATOM 762 C C . GLU A 1 97 ? 0.461 10.942 -8.797 1.00 68.69 97 GLU A C 1
ATOM 764 O O . GLU A 1 97 ? -0.509 10.281 -8.425 1.00 68.69 97 GLU A O 1
ATOM 769 N N . GLN A 1 98 ? 0.465 11.560 -9.983 1.00 66.12 98 GLN A N 1
ATOM 770 C CA . GLN A 1 98 ? -0.662 11.453 -10.918 1.00 66.12 98 GLN A CA 1
ATOM 771 C C . GLN A 1 98 ? -0.842 10.022 -11.436 1.00 66.12 98 GLN A C 1
ATOM 773 O O . GLN A 1 98 ? -1.956 9.492 -11.401 1.00 66.12 98 GLN A O 1
ATOM 778 N N . THR A 1 99 ? 0.245 9.362 -11.841 1.00 70.69 99 THR A N 1
ATOM 779 C CA . THR A 1 99 ? 0.211 7.953 -12.261 1.00 70.69 99 THR A CA 1
ATOM 780 C C . THR A 1 99 ? -0.284 7.056 -11.129 1.00 70.69 99 THR A C 1
ATOM 782 O O . THR A 1 99 ? -1.128 6.189 -11.343 1.00 70.69 99 THR A O 1
ATOM 785 N N . ARG A 1 100 ? 0.174 7.295 -9.898 1.00 73.06 100 ARG A N 1
ATOM 786 C CA . ARG A 1 100 ? -0.264 6.567 -8.703 1.00 73.06 100 ARG A CA 1
ATOM 787 C C . ARG A 1 100 ? -1.752 6.767 -8.413 1.00 73.06 100 ARG A C 1
ATOM 789 O O . ARG A 1 100 ? -2.441 5.799 -8.100 1.00 73.06 100 ARG A O 1
ATOM 796 N N . ALA A 1 101 ? -2.259 7.994 -8.522 1.00 76.56 101 ALA A N 1
ATOM 797 C CA . ALA A 1 101 ? -3.678 8.287 -8.335 1.00 76.56 101 ALA A CA 1
ATOM 798 C C . ALA A 1 101 ? -4.543 7.569 -9.383 1.00 76.56 101 ALA A C 1
ATOM 800 O O . ALA A 1 101 ? -5.563 6.976 -9.025 1.00 76.56 101 ALA A O 1
ATOM 801 N N . LEU A 1 102 ? -4.106 7.558 -10.648 1.00 79.75 102 LEU A N 1
ATOM 802 C CA . LEU A 1 102 ? -4.779 6.826 -11.719 1.00 79.75 102 LEU A CA 1
ATOM 803 C C . LEU A 1 102 ? -4.761 5.314 -11.460 1.00 79.75 102 LEU A C 1
ATOM 805 O O . LEU A 1 102 ? -5.815 4.687 -11.480 1.00 79.75 102 LEU A O 1
ATOM 809 N N . ARG A 1 103 ? -3.595 4.742 -11.130 1.00 81.25 103 ARG A N 1
ATOM 810 C CA . ARG A 1 103 ? -3.449 3.312 -10.810 1.00 81.25 103 ARG A CA 1
ATOM 811 C C . ARG A 1 103 ? -4.315 2.905 -9.611 1.00 81.25 103 ARG A C 1
ATOM 813 O O . ARG A 1 103 ? -5.003 1.891 -9.677 1.00 81.25 103 ARG A O 1
ATOM 820 N N . LYS A 1 104 ? -4.360 3.720 -8.549 1.00 83.56 104 LYS A N 1
ATOM 821 C CA . LYS A 1 104 ? -5.263 3.506 -7.405 1.00 83.56 104 LYS A CA 1
ATOM 822 C C . LYS A 1 104 ? -6.727 3.542 -7.838 1.00 83.56 104 LYS A C 1
ATOM 824 O O . LYS A 1 104 ? -7.498 2.697 -7.403 1.00 83.56 104 LYS A O 1
ATOM 829 N N . ARG A 1 105 ? -7.131 4.506 -8.667 1.00 85.50 105 ARG A N 1
ATOM 830 C CA . ARG A 1 105 ? -8.512 4.584 -9.155 1.00 85.50 105 ARG A CA 1
ATOM 831 C C . ARG A 1 105 ? -8.881 3.336 -9.957 1.00 85.50 105 ARG A C 1
ATOM 833 O O . ARG A 1 105 ? -9.881 2.718 -9.628 1.00 85.50 105 ARG A O 1
ATOM 840 N N . THR A 1 106 ? -8.047 2.925 -10.911 1.00 85.50 106 THR A N 1
ATOM 841 C CA . THR A 1 106 ? -8.255 1.692 -11.687 1.00 85.50 106 THR A CA 1
ATOM 842 C C . THR A 1 106 ? -8.369 0.464 -10.783 1.00 85.50 106 THR A C 1
ATOM 844 O O . THR A 1 106 ? -9.268 -0.348 -10.969 1.00 85.50 106 THR A O 1
ATOM 847 N N . LEU A 1 107 ? -7.505 0.352 -9.769 1.00 87.19 107 LEU A N 1
ATOM 848 C CA . LEU A 1 107 ? -7.556 -0.725 -8.779 1.00 87.19 107 LEU A CA 1
ATOM 849 C C . LEU A 1 107 ? -8.914 -0.772 -8.058 1.00 87.19 107 LEU A C 1
ATOM 851 O O . LEU A 1 107 ? -9.548 -1.821 -7.996 1.00 87.19 107 LEU A O 1
ATOM 855 N N . ILE A 1 108 ? -9.377 0.370 -7.542 1.00 87.81 108 ILE A N 1
ATOM 856 C CA . ILE A 1 108 ? -10.667 0.467 -6.845 1.00 87.81 108 ILE A CA 1
ATOM 857 C C . ILE A 1 108 ? -11.843 0.220 -7.799 1.00 87.81 108 ILE A C 1
ATOM 859 O O . ILE A 1 108 ? -12.816 -0.421 -7.406 1.00 87.81 108 ILE A O 1
ATOM 863 N N . ASP A 1 109 ? -11.770 0.710 -9.037 1.00 88.25 109 ASP A N 1
ATOM 864 C CA . ASP A 1 109 ? -12.797 0.479 -10.054 1.00 88.25 109 ASP A CA 1
ATOM 865 C C . ASP A 1 109 ? -12.901 -1.021 -10.381 1.00 88.25 109 ASP A C 1
ATOM 867 O O . ASP A 1 109 ? -14.008 -1.543 -10.487 1.00 88.25 109 ASP A O 1
ATOM 871 N N . ASN A 1 110 ? -11.777 -1.741 -10.440 1.00 87.62 110 ASN A N 1
ATOM 872 C CA . ASN A 1 110 ? -11.766 -3.191 -10.637 1.00 87.62 110 ASN A CA 1
ATOM 873 C C . ASN A 1 110 ? -12.340 -3.961 -9.440 1.00 87.62 110 ASN A C 1
ATOM 875 O O . ASN A 1 110 ? -13.147 -4.860 -9.657 1.00 87.62 110 ASN A O 1
ATOM 879 N N . TYR A 1 111 ? -12.036 -3.564 -8.196 1.00 88.19 111 TYR A N 1
ATOM 880 C CA . TYR A 1 111 ? -12.675 -4.162 -7.011 1.00 88.19 111 TYR A CA 1
ATOM 881 C C . TYR A 1 111 ? -14.205 -4.033 -7.041 1.00 88.19 111 TYR A C 1
ATOM 883 O O . TYR A 1 111 ? -14.916 -4.924 -6.584 1.00 88.19 111 TYR A O 1
ATOM 891 N N . LYS A 1 112 ? -14.723 -2.924 -7.584 1.00 87.94 112 LYS A N 1
ATOM 892 C CA . LYS A 1 112 ? -16.163 -2.631 -7.653 1.00 87.94 112 LYS A CA 1
ATOM 893 C C . LYS A 1 112 ? -16.891 -3.321 -8.804 1.00 87.94 112 LYS A C 1
ATOM 895 O O . LYS A 1 112 ? -18.120 -3.330 -8.807 1.00 87.94 112 LYS A O 1
ATOM 900 N N . LYS A 1 113 ? -16.174 -3.866 -9.787 1.00 89.38 113 LYS A N 1
ATOM 901 C CA . LYS A 1 113 ? -16.780 -4.628 -10.881 1.00 89.38 113 LYS A CA 1
ATOM 902 C C . LYS A 1 113 ? -17.210 -5.993 -10.352 1.00 89.38 113 LYS A C 1
ATOM 904 O O . LYS A 1 113 ? -16.422 -6.935 -10.341 1.00 89.38 113 LYS A O 1
ATOM 909 N N . ILE A 1 114 ? -18.460 -6.076 -9.918 1.00 89.44 114 ILE A N 1
ATOM 910 C CA . ILE A 1 114 ? -19.101 -7.307 -9.458 1.00 89.44 114 ILE A CA 1
ATOM 911 C C . ILE A 1 114 ? -20.234 -7.704 -10.407 1.00 89.44 114 ILE A C 1
ATOM 913 O O . ILE A 1 114 ? -20.881 -6.838 -11.004 1.00 89.44 114 ILE A O 1
ATOM 917 N N . ASP A 1 115 ? -20.453 -9.004 -10.577 1.00 89.56 115 ASP A N 1
ATOM 918 C CA . ASP A 1 115 ? -21.609 -9.533 -11.297 1.00 89.56 115 ASP A CA 1
ATOM 919 C C . ASP A 1 115 ? -22.894 -9.448 -10.448 1.00 89.56 115 ASP A C 1
ATOM 921 O O . ASP A 1 115 ? -22.907 -8.941 -9.323 1.00 89.56 115 ASP A O 1
ATOM 925 N N . LYS A 1 116 ? -24.011 -9.929 -11.007 1.00 88.81 116 LYS A N 1
ATOM 926 C CA . LYS A 1 116 ? -25.313 -9.939 -10.317 1.00 88.81 116 LYS A CA 1
ATOM 927 C C . LYS A 1 116 ? -25.341 -10.861 -9.096 1.00 88.81 116 LYS A C 1
ATOM 929 O O . LYS A 1 116 ? -26.187 -10.663 -8.229 1.00 88.81 116 LYS A O 1
ATOM 934 N N . ASP A 1 117 ? -24.436 -11.830 -9.045 1.00 87.31 117 ASP A N 1
ATOM 935 C CA . ASP A 1 117 ? -24.328 -12.833 -7.991 1.00 87.31 117 ASP A CA 1
ATOM 936 C C . ASP A 1 117 ? -23.319 -12.404 -6.904 1.00 87.31 117 ASP A C 1
ATOM 938 O O . ASP A 1 117 ? -23.140 -13.101 -5.907 1.00 87.31 117 ASP A O 1
ATOM 942 N N . GLY A 1 118 ? -22.694 -11.228 -7.060 1.00 83.44 118 GLY A N 1
ATOM 943 C CA . GLY A 1 118 ? -21.741 -10.648 -6.116 1.00 83.44 118 GLY A CA 1
ATOM 944 C C . GLY A 1 118 ? -20.292 -11.099 -6.316 1.00 83.44 118 GLY A C 1
ATOM 945 O O . GLY A 1 118 ? -19.448 -10.778 -5.480 1.00 83.44 118 GLY A O 1
ATOM 946 N N . ASN A 1 119 ? -19.972 -11.807 -7.402 1.00 84.75 119 ASN A N 1
ATOM 947 C CA . ASN A 1 119 ? -18.601 -12.221 -7.699 1.00 84.75 119 ASN A CA 1
ATOM 948 C C . ASN A 1 119 ? -17.833 -11.102 -8.401 1.00 84.75 119 ASN A C 1
ATOM 950 O O . ASN A 1 119 ? -18.357 -10.429 -9.288 1.00 84.75 119 ASN A O 1
ATOM 954 N N . HIS A 1 120 ? -16.557 -10.936 -8.055 1.00 85.69 120 HIS A N 1
ATOM 955 C CA . HIS A 1 120 ? -15.682 -9.999 -8.753 1.00 85.69 120 HIS A CA 1
ATOM 956 C C . HIS A 1 120 ? -15.431 -10.448 -10.197 1.00 85.69 120 HIS A C 1
ATOM 958 O O . HIS A 1 120 ? -15.021 -11.581 -10.441 1.00 85.69 120 HIS A O 1
ATOM 964 N N . LEU A 1 121 ? -15.649 -9.534 -11.143 1.00 84.50 121 LEU A N 1
ATOM 965 C CA . LEU A 1 121 ? -15.444 -9.757 -12.577 1.00 84.50 121 LEU A CA 1
ATOM 966 C C . LEU A 1 121 ? -13.962 -9.727 -12.969 1.00 84.50 121 LEU A C 1
ATOM 968 O O . LEU A 1 121 ? -13.567 -10.417 -13.901 1.00 84.50 121 LEU A O 1
ATOM 972 N N . GLU A 1 122 ? -13.161 -8.915 -12.275 1.00 85.38 122 GLU A N 1
ATOM 973 C CA . GLU A 1 122 ? -11.712 -8.804 -12.494 1.00 85.38 122 GLU A CA 1
ATOM 974 C C . GLU A 1 122 ? -10.966 -9.480 -11.338 1.00 85.38 122 GLU A C 1
ATOM 976 O O . GLU A 1 122 ? -10.381 -10.547 -11.493 1.00 85.38 122 GLU A O 1
ATOM 981 N N . TYR A 1 123 ? -11.023 -8.862 -10.154 1.00 85.94 123 TYR A N 1
ATOM 982 C CA . TYR A 1 123 ? -10.457 -9.373 -8.912 1.00 85.94 123 TYR A CA 1
ATOM 983 C C . TYR A 1 123 ? -11.080 -8.678 -7.699 1.00 85.94 123 TYR A C 1
ATOM 985 O O . TYR A 1 123 ? -11.481 -7.512 -7.765 1.00 85.94 123 TYR A O 1
ATOM 993 N N . GLY A 1 124 ? -11.133 -9.399 -6.582 1.00 87.00 124 GLY A N 1
ATOM 994 C CA . GLY A 1 124 ? -11.420 -8.838 -5.266 1.00 87.00 124 GLY A CA 1
ATOM 995 C C . GLY A 1 124 ? -10.166 -8.286 -4.601 1.00 87.00 124 GLY A C 1
ATOM 996 O O . GLY A 1 124 ? -9.061 -8.372 -5.145 1.00 87.00 124 GLY A O 1
ATOM 997 N N . GLY A 1 125 ? -10.313 -7.727 -3.402 1.00 90.19 125 GLY A N 1
ATOM 998 C CA . GLY A 1 125 ? -9.148 -7.267 -2.661 1.00 90.19 125 GLY A CA 1
ATOM 999 C C . GLY A 1 125 ? -9.400 -6.185 -1.630 1.00 90.19 125 GLY A C 1
ATOM 1000 O O . GLY A 1 125 ? -10.529 -5.806 -1.332 1.00 90.19 125 GLY A O 1
ATOM 1001 N N . ALA A 1 126 ? -8.296 -5.664 -1.103 1.00 90.56 126 ALA A N 1
ATOM 1002 C CA . ALA A 1 126 ? -8.299 -4.534 -0.189 1.00 90.56 126 ALA A CA 1
ATOM 1003 C C . ALA A 1 126 ? -7.134 -3.588 -0.496 1.00 90.56 126 ALA A C 1
ATOM 1005 O O . ALA A 1 126 ? -6.065 -3.994 -0.958 1.00 90.56 126 ALA A O 1
ATOM 1006 N N . TYR A 1 127 ? -7.356 -2.303 -0.235 1.00 90.88 127 TYR A N 1
ATOM 1007 C CA . TYR A 1 127 ? -6.342 -1.261 -0.345 1.00 90.88 127 TYR A CA 1
ATOM 1008 C C . TYR A 1 127 ? -6.194 -0.547 0.994 1.00 90.88 127 TYR A C 1
ATOM 1010 O O . TYR A 1 127 ? -7.182 -0.096 1.584 1.00 90.88 127 TYR A O 1
ATOM 1018 N N . TRP A 1 128 ? -4.954 -0.356 1.424 1.00 92.19 128 TRP A N 1
ATOM 1019 C CA . TRP A 1 128 ? -4.628 0.509 2.545 1.00 92.19 128 TRP A CA 1
ATOM 1020 C C . TRP A 1 128 ? -3.328 1.255 2.314 1.00 92.19 128 TRP A C 1
ATOM 1022 O O . TRP A 1 128 ? -2.490 0.886 1.494 1.00 92.19 128 TRP A O 1
ATOM 1032 N N . GLY A 1 129 ? -3.162 2.370 3.010 1.00 88.81 129 GLY A N 1
ATOM 1033 C CA . GLY A 1 129 ? -1.940 3.140 2.902 1.00 88.81 129 GLY A CA 1
ATOM 1034 C C . GLY A 1 129 ? -1.790 4.137 4.025 1.00 88.81 129 GLY A C 1
ATOM 1035 O O . GLY A 1 129 ? -2.768 4.528 4.651 1.00 88.81 129 GLY A O 1
ATOM 1036 N N . ILE A 1 130 ? -0.557 4.588 4.237 1.00 86.31 130 ILE A N 1
ATOM 1037 C CA . ILE A 1 130 ? -0.175 5.389 5.407 1.00 86.31 130 ILE A CA 1
ATOM 1038 C C . ILE A 1 130 ? -1.004 6.671 5.576 1.00 86.31 130 ILE A C 1
ATOM 1040 O O . ILE A 1 130 ? -1.159 7.139 6.696 1.00 86.31 130 ILE A O 1
ATOM 1044 N N . ARG A 1 131 ? -1.560 7.219 4.484 1.00 85.50 131 ARG A N 1
ATOM 1045 C CA . ARG A 1 131 ? -2.397 8.434 4.468 1.00 85.50 131 ARG A CA 1
ATOM 1046 C C . ARG A 1 131 ? -3.904 8.180 4.549 1.00 85.50 131 ARG A C 1
ATOM 1048 O O . ARG A 1 131 ? -4.660 9.145 4.513 1.00 85.50 131 ARG A O 1
ATOM 1055 N N . CYS A 1 132 ? -4.352 6.929 4.593 1.00 87.69 132 CYS A N 1
ATOM 1056 C CA . CYS A 1 132 ? -5.771 6.621 4.726 1.00 87.69 132 CYS A CA 1
ATOM 1057 C C . CYS A 1 132 ? -6.292 7.070 6.095 1.00 87.69 132 CYS A C 1
ATOM 1059 O O . CYS A 1 132 ? -5.610 6.934 7.104 1.00 87.69 132 CYS A O 1
ATOM 1061 N N . GLU A 1 133 ? -7.498 7.622 6.116 1.00 91.12 133 GLU A N 1
ATOM 1062 C CA . GLU A 1 133 ? -8.294 7.798 7.331 1.00 91.12 133 GLU A CA 1
ATOM 1063 C C . GLU A 1 133 ? -8.932 6.453 7.659 1.00 91.12 133 GLU A C 1
ATOM 1065 O O . GLU A 1 133 ? -9.625 5.883 6.813 1.00 91.12 133 GLU A O 1
ATOM 1070 N N . ILE A 1 134 ? -8.622 5.902 8.834 1.00 92.25 134 ILE A N 1
ATOM 1071 C CA . ILE A 1 134 ? -9.125 4.581 9.227 1.00 92.25 134 ILE A CA 1
ATOM 1072 C C . ILE A 1 134 ? -10.648 4.617 9.389 1.00 92.25 134 ILE A C 1
ATOM 1074 O O . ILE A 1 134 ? -11.333 3.671 9.002 1.00 92.25 134 ILE A O 1
ATOM 1078 N N . ASP A 1 135 ? -11.193 5.762 9.799 1.00 92.75 135 ASP A N 1
ATOM 1079 C CA . ASP A 1 135 ? -12.636 5.944 9.950 1.00 92.75 135 ASP A CA 1
ATOM 1080 C C . ASP A 1 135 ? -13.352 5.979 8.589 1.00 92.75 135 ASP A C 1
ATOM 1082 O O . ASP A 1 135 ? -14.509 5.572 8.473 1.00 92.75 135 ASP A O 1
ATOM 1086 N N . SER A 1 136 ? -12.652 6.361 7.511 1.00 91.69 136 SER A N 1
ATOM 1087 C CA . SER A 1 136 ? -13.210 6.361 6.149 1.00 91.69 136 SER A CA 1
ATOM 1088 C C . SER A 1 136 ? -13.528 4.958 5.615 1.00 91.69 136 SER A C 1
ATOM 1090 O O . SER A 1 136 ? -14.227 4.833 4.608 1.00 91.69 136 SER A O 1
ATOM 1092 N N . TYR A 1 137 ? -13.033 3.894 6.256 1.00 89.69 137 TYR A N 1
ATOM 1093 C CA . TYR A 1 137 ? -13.411 2.522 5.907 1.00 89.69 137 TYR A CA 1
ATOM 1094 C C . TYR A 1 137 ? -14.822 2.161 6.395 1.00 89.69 137 TYR A C 1
ATOM 1096 O O . TYR A 1 137 ? -15.428 1.239 5.844 1.00 89.69 137 TYR A O 1
ATOM 1104 N N . GLY A 1 138 ? -15.357 2.881 7.390 1.00 90.12 138 GLY A N 1
ATOM 1105 C CA . GLY A 1 138 ? -16.697 2.650 7.933 1.00 90.12 138 GLY A CA 1
ATOM 1106 C C . GLY A 1 138 ? -16.848 1.320 8.678 1.00 90.12 138 GLY A C 1
ATOM 1107 O O . GLY A 1 138 ? -17.926 0.731 8.648 1.00 90.12 138 GLY A O 1
ATOM 1108 N N . LEU A 1 139 ? -15.770 0.817 9.291 1.00 88.81 139 LEU A N 1
ATOM 1109 C CA . LEU A 1 139 ? -15.793 -0.375 10.142 1.00 88.81 139 LEU A CA 1
ATOM 1110 C C . LEU A 1 139 ? -15.853 0.051 11.617 1.00 88.81 139 LEU A C 1
ATOM 1112 O O . LEU A 1 139 ? -14.885 0.609 12.134 1.00 88.81 139 LEU A O 1
ATOM 1116 N N . GLU A 1 140 ? -16.982 -0.223 12.276 1.00 85.69 140 GLU A N 1
ATOM 1117 C CA . GLU A 1 140 ? -17.290 0.246 13.639 1.00 85.69 140 GLU A CA 1
ATOM 1118 C C . GLU A 1 140 ? -16.316 -0.273 14.707 1.00 85.69 140 GLU A C 1
ATOM 1120 O O . GLU A 1 140 ? -15.971 0.454 15.634 1.00 85.69 140 GLU A O 1
ATOM 1125 N N . ASP A 1 141 ? -15.844 -1.512 14.567 1.00 87.38 141 ASP A N 1
ATOM 1126 C CA . ASP A 1 141 ? -14.973 -2.209 15.518 1.00 87.38 141 ASP A CA 1
ATOM 1127 C C . ASP A 1 141 ? -13.529 -2.348 14.998 1.00 87.38 141 ASP A C 1
ATOM 1129 O O . ASP A 1 141 ? -12.877 -3.392 15.139 1.00 87.38 141 ASP A O 1
ATOM 1133 N N . SER A 1 142 ? -13.032 -1.274 14.377 1.00 89.44 142 SER A N 1
ATOM 1134 C CA . SER A 1 142 ? -11.614 -1.107 14.033 1.00 89.44 142 SER A CA 1
ATOM 1135 C C . SER A 1 142 ? -10.734 -1.056 15.290 1.00 89.44 142 SER A C 1
ATOM 1137 O O . SER A 1 142 ? -11.168 -0.597 16.346 1.00 89.44 142 SER A O 1
ATOM 1139 N N . MET A 1 143 ? -9.465 -1.470 15.176 1.00 89.38 143 MET A N 1
ATOM 1140 C CA . MET A 1 143 ? -8.511 -1.475 16.305 1.00 89.38 143 MET A CA 1
ATOM 1141 C C . MET A 1 143 ? -8.286 -0.083 16.928 1.00 89.38 143 MET A C 1
ATOM 1143 O O . MET A 1 143 ? -7.900 0.038 18.093 1.00 89.38 143 MET A O 1
ATOM 1147 N N . VAL A 1 144 ? -8.484 0.975 16.139 1.00 92.06 144 VAL A N 1
ATOM 1148 C CA . VAL A 1 144 ? -8.351 2.376 16.544 1.00 92.06 144 VAL A CA 1
ATOM 1149 C C . VAL A 1 144 ? -9.254 3.252 15.672 1.00 92.06 144 VAL A C 1
ATOM 1151 O O . VAL A 1 144 ? -9.589 2.865 14.555 1.00 92.06 144 VAL A O 1
ATOM 1154 N N . GLN A 1 145 ? -9.620 4.427 16.181 1.00 91.69 145 GLN A N 1
ATOM 1155 C CA . GLN A 1 145 ? -10.278 5.497 15.422 1.00 91.69 145 GLN A CA 1
ATOM 1156 C C . GLN A 1 145 ? -9.276 6.596 15.064 1.00 91.69 145 GLN A C 1
ATOM 1158 O O . GLN A 1 145 ? -8.219 6.704 15.700 1.00 91.69 145 GLN A O 1
ATOM 1163 N N . ASP A 1 146 ? -9.584 7.433 14.072 1.00 92.00 146 ASP A N 1
ATOM 1164 C CA . ASP A 1 146 ? -8.693 8.543 13.744 1.00 92.00 146 ASP A CA 1
ATOM 1165 C C . ASP A 1 146 ? -8.513 9.477 14.958 1.00 92.00 146 ASP A C 1
ATOM 1167 O O . ASP A 1 146 ? -9.457 9.939 15.599 1.00 92.00 146 ASP A O 1
ATOM 1171 N N . ASN A 1 147 ? -7.254 9.754 15.299 1.00 90.88 147 ASN A N 1
ATOM 1172 C CA . ASN A 1 147 ? -6.875 10.581 16.436 1.00 90.88 147 ASN A CA 1
ATOM 1173 C C . ASN A 1 147 ? -5.625 11.414 16.119 1.00 90.88 147 ASN A C 1
ATOM 1175 O O . ASN A 1 147 ? -5.074 11.368 15.017 1.00 90.88 147 ASN A O 1
ATOM 1179 N N . LYS A 1 148 ? -5.152 12.210 17.086 1.00 89.25 148 LYS A N 1
ATOM 1180 C CA . LYS A 1 148 ? -3.981 13.084 16.881 1.00 89.25 148 LYS A CA 1
ATOM 1181 C C . LYS A 1 148 ? -2.731 12.305 16.452 1.00 89.25 148 LYS A C 1
ATOM 1183 O O . LYS A 1 148 ? -1.977 12.793 15.612 1.00 89.25 148 LYS A O 1
ATOM 1188 N N . THR A 1 149 ? -2.524 11.110 17.000 1.00 88.75 149 THR A N 1
ATOM 1189 C CA . THR A 1 149 ? -1.383 10.243 16.685 1.00 88.75 149 THR A CA 1
ATOM 1190 C C . THR A 1 149 ? -1.523 9.635 15.293 1.00 88.75 149 THR A C 1
ATOM 1192 O O . THR A 1 149 ? -0.597 9.747 14.496 1.00 88.75 149 THR A O 1
ATOM 1195 N N . THR A 1 150 ? -2.678 9.070 14.926 1.00 90.19 150 THR A N 1
ATOM 1196 C CA . THR A 1 150 ? -2.865 8.516 13.569 1.00 90.19 150 THR A CA 1
ATOM 1197 C C . THR A 1 150 ? -2.726 9.603 12.500 1.00 90.19 150 THR A C 1
ATOM 1199 O O . THR A 1 150 ? -2.080 9.390 11.474 1.00 90.19 150 THR A O 1
ATOM 1202 N N . MET A 1 151 ? -3.235 10.811 12.765 1.00 86.56 151 MET A N 1
ATOM 1203 C CA . MET A 1 151 ? -3.094 11.967 11.876 1.00 86.56 151 MET A CA 1
ATOM 1204 C C . MET A 1 151 ? -1.645 12.447 11.732 1.00 86.56 151 MET A C 1
ATOM 1206 O O . MET A 1 151 ? -1.256 12.900 10.650 1.00 86.56 151 MET A O 1
ATOM 1210 N N . SER A 1 152 ? -0.827 12.344 12.783 1.00 86.19 152 SER A N 1
ATOM 1211 C CA . SER A 1 152 ? 0.592 12.710 12.706 1.00 86.19 152 SER A CA 1
ATOM 1212 C C . SER A 1 152 ? 1.397 11.688 11.896 1.00 86.19 152 SER A C 1
ATOM 1214 O O . SER A 1 152 ? 2.253 12.083 11.101 1.00 86.19 152 SER A O 1
ATOM 1216 N N . LEU A 1 153 ? 1.058 10.397 11.990 1.00 85.38 153 LEU A N 1
ATOM 1217 C CA . LEU A 1 153 ? 1.726 9.316 11.255 1.00 85.38 153 LEU A CA 1
ATOM 1218 C C . LEU A 1 153 ? 1.563 9.432 9.735 1.00 85.38 153 LEU A C 1
ATOM 1220 O O . LEU A 1 153 ? 2.496 9.118 8.996 1.00 85.38 153 LEU A O 1
ATOM 1224 N N . LYS A 1 154 ? 0.442 9.992 9.254 1.00 79.69 154 LYS A N 1
ATOM 1225 C CA . LYS A 1 154 ? 0.226 10.315 7.823 1.00 79.69 154 LYS A CA 1
ATOM 1226 C C . LYS A 1 154 ? 1.284 11.272 7.265 1.00 79.69 154 LYS A C 1
ATOM 1228 O O . LYS A 1 154 ? 1.520 11.297 6.057 1.00 79.69 154 LYS A O 1
ATOM 1233 N N . ASN A 1 155 ? 1.888 12.070 8.143 1.00 79.44 155 ASN A N 1
ATOM 1234 C CA . ASN A 1 155 ? 2.864 13.107 7.825 1.00 79.44 155 ASN A CA 1
ATOM 1235 C C . ASN A 1 155 ? 4.265 12.769 8.350 1.00 79.44 155 ASN A C 1
ATOM 1237 O O . ASN A 1 155 ? 5.123 13.656 8.410 1.00 79.44 155 ASN A O 1
ATOM 1241 N N . ILE A 1 156 ? 4.506 11.513 8.745 1.00 77.75 156 ILE A N 1
ATOM 1242 C CA . ILE A 1 156 ? 5.808 11.125 9.270 1.00 77.75 156 ILE A CA 1
ATOM 1243 C C . ILE A 1 156 ? 6.905 11.373 8.227 1.00 77.75 156 ILE A C 1
ATOM 1245 O O . ILE A 1 156 ? 6.721 11.236 7.015 1.00 77.75 156 ILE A O 1
ATOM 1249 N N . ARG A 1 157 ? 8.076 11.774 8.714 1.00 71.50 157 ARG A N 1
ATOM 1250 C CA . ARG A 1 157 ? 9.232 12.117 7.885 1.00 71.50 157 ARG A CA 1
ATOM 1251 C C . ARG A 1 157 ? 9.732 10.908 7.080 1.00 71.50 157 ARG A C 1
ATOM 1253 O O . ARG A 1 157 ? 9.965 9.845 7.635 1.00 71.50 157 ARG A O 1
ATOM 1260 N N . THR A 1 158 ? 10.032 11.118 5.799 1.00 62.75 158 THR A N 1
ATOM 1261 C CA . THR A 1 158 ? 10.650 10.128 4.889 1.00 62.75 158 THR A CA 1
ATOM 1262 C C . THR A 1 158 ? 12.163 10.349 4.718 1.00 62.75 158 THR A C 1
ATOM 1264 O O . THR A 1 158 ? 12.724 10.185 3.636 1.00 62.75 158 THR A O 1
ATOM 1267 N N . ARG A 1 159 ? 12.848 10.818 5.771 1.00 59.41 159 ARG A N 1
ATOM 1268 C CA . ARG A 1 159 ? 14.279 11.176 5.711 1.00 59.41 159 ARG A CA 1
ATOM 1269 C C . ARG A 1 159 ? 15.178 9.933 5.817 1.00 59.41 159 ARG A C 1
ATOM 1271 O O . ARG A 1 159 ? 14.827 8.978 6.494 1.00 59.41 159 ARG A O 1
ATOM 1278 N N . LEU A 1 160 ? 16.372 9.997 5.218 1.00 56.34 160 LEU A N 1
ATOM 1279 C CA . LEU A 1 160 ? 17.435 8.973 5.279 1.00 56.34 160 LEU A CA 1
ATOM 1280 C C . LEU A 1 160 ? 18.159 8.925 6.645 1.00 56.34 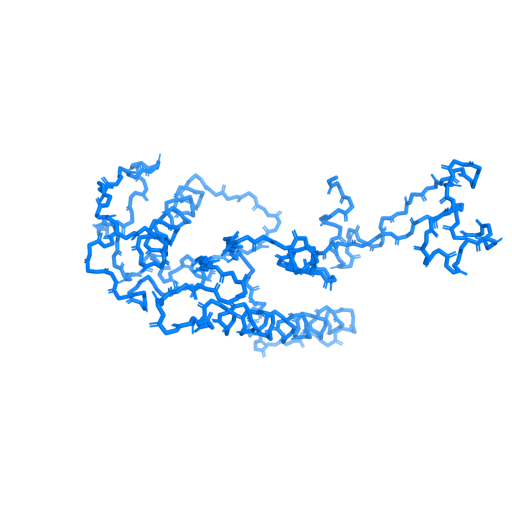160 LEU A C 1
ATOM 1282 O O . LEU A 1 160 ? 19.384 8.886 6.710 1.00 56.34 160 LEU A O 1
ATOM 1286 N N . ASN A 1 161 ? 17.434 8.993 7.755 1.00 67.50 161 ASN A N 1
ATOM 1287 C CA . ASN A 1 161 ? 17.996 8.814 9.093 1.00 67.50 161 ASN A CA 1
ATOM 1288 C C . ASN A 1 161 ? 17.093 7.896 9.911 1.00 67.50 161 ASN A C 1
ATOM 1290 O O . ASN A 1 161 ? 15.882 7.876 9.700 1.00 67.50 161 ASN A O 1
ATOM 1294 N N . ALA A 1 162 ? 17.694 7.165 10.850 1.00 76.25 162 ALA A N 1
ATOM 1295 C CA . ALA A 1 162 ? 17.002 6.148 11.630 1.00 76.25 162 ALA A CA 1
ATOM 1296 C C . ALA A 1 162 ? 15.727 6.690 12.301 1.00 76.25 162 ALA A C 1
ATOM 1298 O O . ALA A 1 162 ? 15.674 7.837 12.768 1.00 76.25 162 ALA A O 1
ATOM 1299 N N . PHE A 1 163 ? 14.700 5.845 12.330 1.00 82.38 163 PHE A N 1
ATOM 1300 C CA . PHE A 1 163 ? 13.505 6.061 13.135 1.00 82.38 163 PHE A CA 1
ATOM 1301 C C . PHE A 1 163 ? 13.795 5.702 14.592 1.00 82.38 163 PHE A C 1
ATOM 1303 O O . PHE A 1 163 ? 14.498 4.722 14.852 1.00 82.38 163 PHE A O 1
ATOM 1310 N N . SER A 1 164 ? 13.244 6.470 15.531 1.00 88.31 164 SER A N 1
ATOM 1311 C CA . SER A 1 164 ? 13.237 6.095 16.947 1.00 88.31 164 SER A CA 1
ATOM 1312 C C . SER A 1 164 ? 12.381 4.842 17.172 1.00 88.31 164 SER A C 1
ATOM 1314 O O . SER A 1 164 ? 11.536 4.503 16.343 1.00 88.31 164 SER A O 1
ATOM 1316 N N . ASN A 1 165 ? 12.557 4.170 18.312 1.00 90.19 165 ASN A N 1
ATOM 1317 C CA . ASN A 1 165 ? 11.730 3.009 18.669 1.00 90.19 165 ASN A CA 1
ATOM 1318 C C . ASN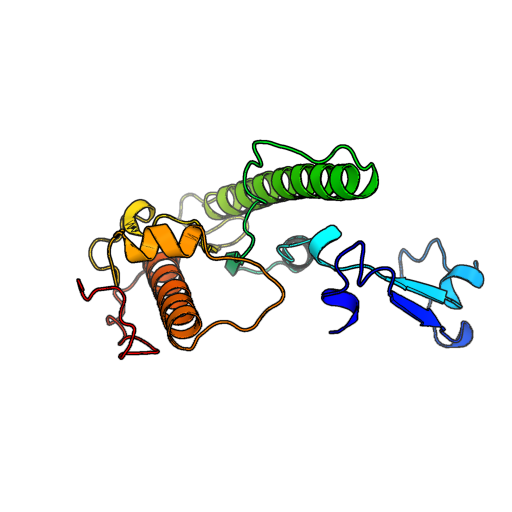 A 1 165 ? 10.234 3.358 18.707 1.00 90.19 165 ASN A C 1
ATOM 1320 O O . ASN A 1 165 ? 9.407 2.561 18.282 1.00 90.19 165 ASN A O 1
ATOM 1324 N N . GLU A 1 166 ? 9.898 4.571 19.151 1.00 90.38 166 GLU A N 1
ATOM 1325 C CA . GLU A 1 166 ? 8.524 5.076 19.163 1.00 90.38 166 GLU A CA 1
ATOM 1326 C C . GLU A 1 166 ? 7.977 5.300 17.749 1.00 90.38 166 GLU A C 1
ATOM 1328 O O . GLU A 1 166 ? 6.866 4.873 17.446 1.00 90.38 166 GLU A O 1
ATOM 1333 N N . GLU A 1 167 ? 8.757 5.919 16.856 1.00 88.00 167 GLU A N 1
ATOM 1334 C CA . GLU A 1 167 ? 8.350 6.108 15.458 1.00 88.00 167 GLU A CA 1
ATOM 1335 C C . GLU A 1 167 ? 8.125 4.755 14.767 1.00 88.00 167 GLU A C 1
ATOM 1337 O O . GLU A 1 167 ? 7.122 4.576 14.079 1.00 88.00 167 GLU A O 1
ATOM 1342 N N . GLN A 1 168 ? 9.026 3.791 14.980 1.00 89.56 168 GLN A N 1
ATOM 1343 C CA . GLN A 1 168 ? 8.892 2.440 14.430 1.00 89.56 168 GLN A CA 1
ATOM 1344 C C . GLN A 1 168 ? 7.668 1.722 15.002 1.00 89.56 168 GLN A C 1
ATOM 1346 O O . GLN A 1 168 ? 6.869 1.190 14.237 1.00 89.56 168 GLN A O 1
ATOM 1351 N N . GLY A 1 169 ? 7.487 1.746 16.325 1.00 90.94 169 GLY A N 1
ATOM 1352 C CA . GLY A 1 169 ? 6.367 1.093 16.996 1.00 90.94 169 GLY A CA 1
ATOM 1353 C C . GLY A 1 169 ? 5.013 1.642 16.555 1.00 90.94 169 GLY A C 1
ATOM 1354 O O . GLY A 1 169 ? 4.126 0.872 16.185 1.00 90.94 169 GLY A O 1
ATOM 1355 N N . HIS A 1 170 ? 4.873 2.969 16.498 1.00 92.62 170 HIS A N 1
ATOM 1356 C CA . HIS A 1 170 ? 3.661 3.605 15.988 1.00 92.62 170 HIS A CA 1
ATOM 1357 C C . HIS A 1 170 ? 3.409 3.281 14.511 1.00 92.62 170 HIS A C 1
ATOM 1359 O O . HIS A 1 170 ? 2.264 3.033 14.138 1.00 92.62 170 HIS A O 1
ATOM 1365 N N . LEU A 1 171 ? 4.447 3.248 13.666 1.00 90.00 171 LEU A N 1
ATOM 1366 C CA . LEU A 1 171 ? 4.290 2.904 12.250 1.00 90.00 171 LEU A CA 1
ATOM 1367 C C . LEU A 1 171 ? 3.888 1.449 12.029 1.00 90.00 171 LEU A C 1
ATOM 1369 O O . LEU A 1 171 ? 3.027 1.185 11.189 1.00 90.00 171 LEU A O 1
ATOM 1373 N N . ILE A 1 172 ? 4.483 0.522 12.782 1.00 90.50 172 ILE A N 1
ATOM 1374 C CA . ILE A 1 172 ? 4.113 -0.894 12.749 1.00 90.50 172 ILE A CA 1
ATOM 1375 C C . ILE A 1 172 ? 2.643 -1.025 13.148 1.00 90.50 172 ILE A C 1
ATOM 1377 O O . ILE A 1 172 ? 1.842 -1.526 12.362 1.00 90.50 172 ILE A O 1
ATOM 1381 N N . ASN A 1 173 ? 2.262 -0.492 14.310 1.00 92.81 173 ASN A N 1
ATOM 1382 C CA . ASN A 1 173 ? 0.881 -0.551 14.785 1.00 92.81 173 ASN A CA 1
ATOM 1383 C C . ASN A 1 173 ? -0.102 0.104 13.801 1.00 92.81 173 ASN A C 1
ATOM 1385 O O . ASN A 1 173 ? -1.188 -0.426 13.576 1.00 92.81 173 ASN A O 1
ATOM 1389 N N . TRP A 1 174 ? 0.278 1.212 13.159 1.00 93.12 174 TRP A N 1
ATOM 1390 C CA . TRP A 1 174 ? -0.575 1.889 12.181 1.00 93.12 174 TRP A CA 1
ATOM 1391 C C . TRP A 1 174 ? -0.778 1.076 10.906 1.00 93.12 174 TRP A C 1
ATOM 1393 O O . TRP A 1 174 ? -1.902 0.966 10.417 1.00 93.12 174 TRP A O 1
ATOM 1403 N N . GLY A 1 175 ? 0.290 0.461 10.391 1.00 90.81 175 GLY A N 1
ATOM 1404 C CA . GLY A 1 175 ? 0.205 -0.443 9.248 1.00 90.81 175 GLY A CA 1
ATOM 1405 C C . GLY A 1 175 ? -0.716 -1.633 9.520 1.00 90.81 175 GLY A C 1
ATOM 1406 O O . GLY A 1 175 ? -1.524 -1.975 8.658 1.00 90.81 175 GLY A O 1
ATOM 1407 N N . TYR A 1 176 ? -0.640 -2.208 10.724 1.00 91.19 176 TYR A N 1
ATOM 1408 C CA . TYR A 1 176 ? -1.509 -3.310 11.144 1.00 91.19 176 TYR A CA 1
ATOM 1409 C C . TYR A 1 176 ? -2.967 -2.885 11.299 1.00 91.19 176 TYR A C 1
ATOM 1411 O O . TYR A 1 176 ? -3.833 -3.550 10.745 1.00 91.19 176 TYR A O 1
ATOM 1419 N N . ALA A 1 177 ? -3.244 -1.764 11.971 1.00 92.12 177 ALA A N 1
ATOM 1420 C CA . ALA A 1 177 ? -4.613 -1.274 12.133 1.00 92.12 177 ALA A CA 1
ATOM 1421 C C . ALA A 1 177 ? -5.286 -1.008 10.778 1.00 92.12 177 ALA A C 1
ATOM 1423 O O . ALA A 1 177 ? -6.413 -1.430 10.540 1.00 92.12 177 ALA A O 1
ATOM 1424 N N . LEU A 1 178 ? -4.570 -0.359 9.854 1.00 93.12 178 LEU A N 1
ATOM 1425 C CA . LEU A 1 178 ? -5.063 -0.109 8.503 1.00 93.12 178 LEU A CA 1
ATOM 1426 C C . LEU A 1 178 ? -5.289 -1.398 7.702 1.00 93.12 178 LEU A C 1
ATOM 1428 O O . LEU A 1 178 ? -6.279 -1.496 6.978 1.00 93.12 178 LEU A O 1
ATOM 1432 N N . ALA A 1 179 ? -4.377 -2.367 7.811 1.00 90.94 179 ALA A N 1
ATOM 1433 C CA . ALA A 1 179 ? -4.508 -3.653 7.137 1.00 90.94 179 ALA A CA 1
ATOM 1434 C C . ALA A 1 179 ? -5.699 -4.454 7.683 1.00 90.94 179 ALA A C 1
ATOM 1436 O O . ALA A 1 179 ? -6.522 -4.911 6.893 1.00 90.94 179 ALA A O 1
ATOM 1437 N N . ASP A 1 180 ? -5.825 -4.571 9.010 1.00 90.31 180 ASP A N 1
ATOM 1438 C CA . ASP A 1 180 ? -6.940 -5.250 9.682 1.00 90.31 180 ASP A CA 1
ATOM 1439 C C . ASP A 1 180 ? -8.281 -4.647 9.254 1.00 90.31 180 ASP A C 1
ATOM 1441 O O . ASP A 1 180 ? -9.134 -5.348 8.704 1.00 90.31 180 ASP A O 1
ATOM 1445 N N . THR A 1 181 ? -8.429 -3.327 9.397 1.00 91.31 181 THR A N 1
ATOM 1446 C CA . THR A 1 181 ? -9.654 -2.617 9.026 1.00 91.31 181 THR A CA 1
ATOM 1447 C C . THR A 1 181 ? -9.983 -2.783 7.541 1.00 91.31 181 THR A C 1
ATOM 1449 O O . THR A 1 181 ? -11.129 -3.073 7.194 1.00 91.31 181 THR A O 1
ATOM 1452 N N . ALA A 1 182 ? -9.004 -2.646 6.641 1.00 91.62 182 ALA A N 1
ATOM 1453 C CA . ALA A 1 182 ? -9.241 -2.785 5.205 1.00 91.62 182 ALA A CA 1
ATOM 1454 C C . ALA A 1 182 ? -9.636 -4.216 4.812 1.00 91.62 182 ALA A C 1
ATOM 1456 O O . ALA A 1 182 ? -10.559 -4.398 4.017 1.00 91.62 182 ALA A O 1
ATOM 1457 N N . LEU A 1 183 ? -8.965 -5.227 5.370 1.00 89.75 183 LEU A N 1
ATOM 1458 C CA . LEU A 1 183 ? -9.249 -6.633 5.089 1.00 89.75 183 LEU A CA 1
ATOM 1459 C C . LEU A 1 183 ? -10.608 -7.055 5.649 1.00 89.75 183 LEU A C 1
ATOM 1461 O O . LEU A 1 183 ? -11.385 -7.684 4.936 1.00 89.75 183 LEU A O 1
ATOM 1465 N N . ARG A 1 184 ? -10.934 -6.679 6.889 1.00 89.06 184 ARG A N 1
ATOM 1466 C CA . ARG A 1 184 ? -12.239 -6.975 7.506 1.00 89.06 184 ARG A CA 1
ATOM 1467 C C . ARG A 1 184 ? -13.389 -6.250 6.826 1.00 89.06 184 ARG A C 1
ATOM 1469 O O . ARG A 1 184 ? -14.497 -6.769 6.788 1.00 89.06 184 ARG A O 1
ATOM 1476 N N . ARG A 1 185 ? -13.141 -5.063 6.273 1.00 88.81 185 ARG A N 1
ATOM 1477 C CA . ARG A 1 185 ? -14.168 -4.319 5.547 1.00 88.81 185 ARG A CA 1
ATOM 1478 C C . ARG A 1 185 ? -14.447 -4.890 4.157 1.00 88.81 185 ARG A C 1
ATOM 1480 O O . ARG A 1 185 ? -15.605 -4.907 3.749 1.00 88.81 185 ARG A O 1
ATOM 1487 N N . TRP A 1 186 ? -13.406 -5.276 3.419 1.00 86.62 186 TRP A N 1
ATOM 1488 C CA . TRP A 1 186 ? -13.517 -5.515 1.974 1.00 86.62 186 TRP A CA 1
ATOM 1489 C C . TRP A 1 186 ? -13.265 -6.955 1.529 1.00 86.62 186 TRP A C 1
ATOM 1491 O O . TRP A 1 186 ? -13.606 -7.287 0.399 1.00 86.62 186 TRP A O 1
ATOM 1501 N N . TYR A 1 187 ? -12.685 -7.805 2.379 1.00 84.50 187 TYR A N 1
ATOM 1502 C CA . TYR A 1 187 ? -12.305 -9.168 1.999 1.00 84.50 187 TYR A CA 1
ATOM 1503 C C . TYR A 1 187 ? -12.890 -10.247 2.915 1.00 84.50 187 TYR A C 1
ATOM 1505 O O . TYR A 1 187 ? -13.474 -11.215 2.431 1.00 84.50 187 TYR A O 1
ATOM 1513 N N . TYR A 1 188 ? -12.760 -10.105 4.235 1.00 81.44 188 TYR A N 1
ATOM 1514 C CA . TYR A 1 188 ? -13.333 -11.075 5.164 1.00 81.44 188 TYR A CA 1
ATOM 1515 C C . TYR A 1 188 ? -14.830 -10.823 5.349 1.00 81.44 188 TYR A C 1
ATOM 1517 O O . TYR A 1 188 ? -15.240 -9.778 5.839 1.00 81.44 188 TYR A O 1
ATOM 1525 N N . LEU A 1 189 ? -15.648 -11.813 4.988 1.00 63.72 189 LEU A N 1
ATOM 1526 C CA . LEU A 1 189 ? -17.106 -11.772 5.161 1.00 63.72 189 LEU A CA 1
ATOM 1527 C C . LEU A 1 189 ? -17.551 -12.167 6.580 1.00 63.72 189 LEU A C 1
ATOM 1529 O O . LEU A 1 189 ? -18.677 -11.879 6.978 1.00 63.72 189 LEU A O 1
ATOM 1533 N N . SER A 1 190 ? -16.681 -12.828 7.349 1.00 64.00 190 SER A N 1
ATOM 1534 C CA . SER A 1 190 ? -16.941 -13.226 8.733 1.00 64.00 190 SER A CA 1
ATOM 1535 C C . SER A 1 190 ? -16.194 -12.329 9.713 1.00 64.00 190 SER A C 1
ATOM 1537 O O . SER A 1 190 ? -15.032 -11.978 9.487 1.00 64.00 190 SER A O 1
ATOM 1539 N N . LYS A 1 191 ? -16.847 -12.010 10.837 1.00 63.38 191 LYS A N 1
ATOM 1540 C CA . LYS A 1 191 ? -16.228 -11.274 11.941 1.00 63.38 191 LYS A CA 1
ATOM 1541 C C . LYS A 1 191 ? -14.991 -12.036 12.425 1.00 63.38 191 LYS A C 1
ATOM 1543 O O . LYS A 1 191 ? -15.108 -13.175 12.868 1.00 63.38 191 LYS A O 1
ATOM 1548 N N . GLN A 1 192 ? -13.827 -11.412 12.290 1.00 69.62 192 GLN A N 1
ATOM 1549 C CA . GLN A 1 192 ? -12.573 -11.908 12.851 1.00 69.62 192 GLN A CA 1
ATOM 1550 C C . GLN A 1 192 ? -12.428 -11.390 14.285 1.00 69.62 192 GLN A C 1
ATOM 1552 O O . GLN A 1 192 ? -12.980 -10.335 14.617 1.00 69.62 192 GLN A O 1
ATOM 1557 N N . GLU A 1 193 ? -11.714 -12.128 15.135 1.00 69.56 193 GLU A N 1
ATOM 1558 C CA . GLU A 1 193 ? -11.333 -11.619 16.453 1.00 69.56 193 GLU A CA 1
ATOM 1559 C C . GLU A 1 193 ? -10.439 -10.384 16.301 1.00 69.56 193 GLU A C 1
ATOM 1561 O O . GLU A 1 193 ? -9.650 -10.276 15.360 1.00 69.56 193 GLU A O 1
ATOM 1566 N N . VAL A 1 194 ? -10.598 -9.428 17.216 1.00 65.25 194 VAL A N 1
ATOM 1567 C CA . VAL A 1 194 ? -9.751 -8.235 17.254 1.00 65.25 194 VAL A CA 1
ATOM 1568 C C . VAL A 1 194 ? -8.387 -8.655 17.792 1.00 65.25 194 VAL A C 1
ATOM 1570 O O . VAL A 1 194 ? -8.296 -9.195 18.891 1.00 65.25 194 VAL A O 1
ATOM 1573 N N . TRP A 1 195 ? -7.341 -8.413 17.007 1.00 73.38 195 TRP A N 1
ATOM 1574 C CA . TRP A 1 195 ? -5.970 -8.767 17.362 1.00 73.38 195 TRP A CA 1
ATOM 1575 C C . TRP A 1 195 ? -5.380 -7.804 18.396 1.00 73.38 195 TRP A C 1
ATOM 1577 O O . TRP A 1 195 ? -5.727 -6.622 18.438 1.00 73.38 195 TRP A O 1
ATOM 1587 N N . ASP A 1 196 ? -4.432 -8.297 19.192 1.00 85.75 196 ASP A N 1
ATOM 1588 C CA . ASP A 1 196 ? -3.600 -7.447 20.042 1.00 85.75 196 ASP A CA 1
ATOM 1589 C C . ASP A 1 196 ? -2.649 -6.572 19.208 1.00 85.75 196 ASP A C 1
ATOM 1591 O O . ASP A 1 196 ? -2.282 -6.894 18.074 1.00 85.75 196 ASP A O 1
ATOM 1595 N N . TRP A 1 197 ? -2.216 -5.448 19.788 1.00 90.38 197 TRP A N 1
ATOM 1596 C CA . TRP A 1 197 ? -1.222 -4.576 19.161 1.00 90.38 197 TRP A CA 1
ATOM 1597 C C . TRP A 1 197 ? 0.111 -5.315 18.979 1.00 90.38 197 TRP A C 1
ATOM 1599 O O . TRP A 1 197 ? 0.651 -5.803 19.973 1.00 90.38 197 TRP A O 1
ATOM 1609 N N . PRO A 1 198 ? 0.704 -5.322 17.768 1.00 91.25 198 PRO A N 1
ATOM 1610 C CA . PRO A 1 198 ? 2.015 -5.929 17.541 1.00 91.25 198 PRO A CA 1
ATOM 1611 C C . PRO A 1 198 ? 3.101 -5.371 18.462 1.00 91.25 198 PRO A C 1
ATOM 1613 O O . PRO A 1 198 ? 3.969 -6.116 18.905 1.00 91.25 198 PRO A O 1
ATOM 1616 N N . ILE A 1 199 ? 3.041 -4.063 18.747 1.00 94.00 199 ILE A N 1
ATOM 1617 C CA . ILE A 1 199 ? 3.934 -3.376 19.683 1.00 94.00 199 ILE A CA 1
ATOM 1618 C C . ILE A 1 199 ? 3.090 -2.722 20.795 1.00 94.00 199 ILE A C 1
ATOM 1620 O O . ILE A 1 199 ? 2.708 -1.550 20.670 1.00 94.00 199 ILE A O 1
ATOM 1624 N N . PRO A 1 200 ? 2.739 -3.454 21.870 1.00 91.75 200 PRO A N 1
ATOM 1625 C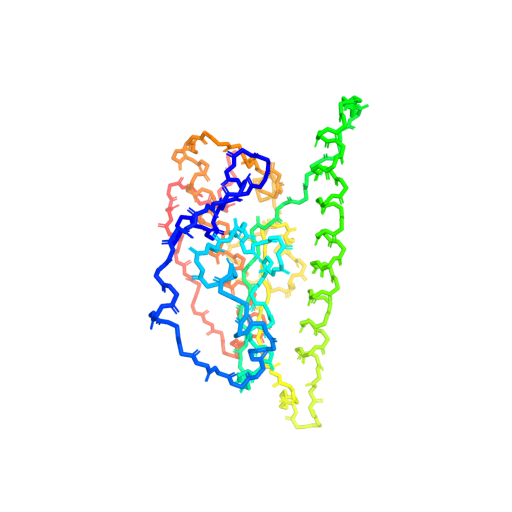 CA . PRO A 1 200 ? 1.814 -2.987 22.909 1.00 91.75 200 PRO A CA 1
ATOM 1626 C C . PRO A 1 200 ? 2.251 -1.706 23.635 1.00 91.75 200 PRO A C 1
ATOM 1628 O O . PRO A 1 200 ? 1.407 -0.949 24.139 1.00 91.75 200 PRO A O 1
ATOM 1631 N N . GLU A 1 201 ? 3.560 -1.443 23.695 1.00 93.88 201 GLU A N 1
ATOM 1632 C CA . GLU A 1 201 ? 4.132 -0.246 24.319 1.00 93.88 201 GLU A CA 1
ATOM 1633 C C . GLU A 1 201 ? 3.710 1.041 23.598 1.00 93.88 201 GLU A C 1
ATOM 1635 O O . GLU A 1 201 ? 3.551 2.079 24.242 1.00 93.88 201 GLU A O 1
ATOM 1640 N N . TYR A 1 202 ? 3.474 0.957 22.285 1.00 93.19 202 TYR A N 1
ATOM 1641 C CA . TYR A 1 202 ? 3.141 2.078 21.401 1.00 93.19 202 TYR A CA 1
ATOM 1642 C C . TYR A 1 202 ? 1.727 1.941 20.809 1.00 93.19 202 TYR A C 1
ATOM 1644 O O . TYR A 1 202 ? 1.472 2.289 19.654 1.00 93.19 202 TYR A O 1
ATOM 1652 N N . ALA A 1 203 ? 0.798 1.370 21.579 1.00 92.31 203 ALA A N 1
ATOM 1653 C CA . ALA A 1 203 ? -0.597 1.194 21.181 1.00 92.31 203 ALA A CA 1
ATOM 1654 C C . ALA A 1 203 ? -1.269 2.532 20.816 1.00 92.31 203 ALA A C 1
ATOM 1656 O O . ALA A 1 203 ? -1.210 3.500 21.575 1.00 92.31 203 ALA A O 1
ATOM 1657 N N . LEU A 1 204 ? -1.960 2.574 19.673 1.00 90.38 204 LEU A N 1
ATOM 1658 C CA . LEU A 1 204 ? -2.512 3.817 19.108 1.00 90.38 204 LEU A CA 1
ATOM 1659 C C . LEU A 1 204 ? -3.858 4.235 19.712 1.00 90.38 204 LEU A C 1
ATOM 1661 O O . LEU A 1 204 ? -4.336 5.336 19.449 1.00 90.38 204 LEU A O 1
ATOM 1665 N N . ASN A 1 205 ? -4.465 3.362 20.515 1.00 82.44 205 ASN A N 1
ATOM 1666 C CA . ASN A 1 205 ? -5.712 3.612 21.236 1.00 82.44 205 ASN A CA 1
ATOM 1667 C C . ASN A 1 205 ? -5.498 4.253 22.622 1.00 82.44 205 ASN A C 1
ATOM 1669 O O . ASN A 1 205 ? -6.469 4.624 23.283 1.00 82.44 205 ASN A O 1
ATOM 1673 N N . LYS A 1 206 ? -4.248 4.390 23.083 1.00 60.62 206 LYS A N 1
ATOM 1674 C CA . LYS A 1 206 ? -3.933 5.038 24.358 1.00 60.62 206 LYS A CA 1
ATOM 1675 C C . LYS A 1 206 ? -3.813 6.545 24.143 1.00 60.62 206 LYS A C 1
ATOM 1677 O O . LYS A 1 206 ? -2.828 7.021 23.587 1.00 60.62 206 LYS A O 1
ATOM 1682 N N . ASN A 1 207 ? -4.799 7.298 24.626 1.00 45.12 207 ASN A N 1
ATOM 1683 C CA . ASN A 1 207 ? -4.645 8.738 24.823 1.00 45.12 207 ASN A CA 1
ATOM 1684 C C . ASN A 1 207 ? -3.523 8.963 25.850 1.00 45.12 207 ASN A C 1
ATOM 1686 O O . ASN A 1 207 ? -3.704 8.655 27.029 1.00 45.12 207 ASN A O 1
ATOM 1690 N N . ARG A 1 208 ? -2.368 9.456 25.404 1.00 38.66 208 ARG A N 1
ATOM 1691 C CA . ARG A 1 208 ? -1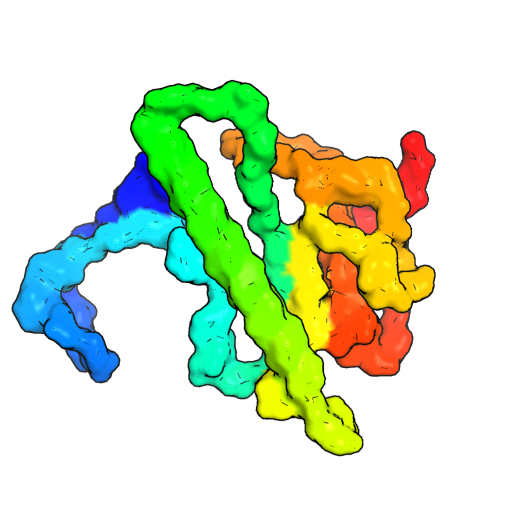.434 10.182 26.270 1.00 38.66 208 ARG A CA 1
ATOM 1692 C C . ARG A 1 208 ? -1.683 11.674 26.126 1.00 38.66 208 ARG A C 1
ATOM 1694 O O . ARG A 1 208 ? -1.903 12.119 24.977 1.00 38.66 208 ARG A O 1
#